Protein AF-A0A392NFB8-F1 (afdb_monomer_lite)

InterPro domains:
  IPR021967 Nuclear pore complex protein NUP96, C-terminal domain [PF12110] (194-356)
  IPR037665 Nucleoporin peptidase S59-like [PTHR23198] (48-330)

Sequence (365 aa):
HSGAFVGSGGDHKLLSSVVKLEKVAFDNLVRDENKKVSEELVDHALVSPLNFHKGIDHVTNEVDFGPYRLTLQKLEANRTNLSEISHQYCDIIERQLSVPGLPSSNRLGLTHQVMTWELIRVLFSEREQKCQIESLGADNEEDMMQDIKEVDQDVDQEALPLMRRAEFSYWLRESVSYHVQNQISSLDDSHYLQHVFTLLTGRQLDEAVQLAVSKGDVRLACLLSQAGGSTLNRSDVAKQLDIWRNKGLDFNFIEEDRLRLYELLAGNIHDALHDIQIDWRRFLGLLMWYKLPPDTSLPAAFETYKHCLDEGTAPYPVPLFIDEGTSEEVASWKADKHFDISFYLMLLHASEETEFSFLRAMFSA

Foldseek 3Di:
DQADFDDDDDDDGDRDPPPPPPVPPPQLQQAFLVSDGDPQSCCLVPVQVVVLQVVADWDWDWDDDDPDIDTDTDGDDAQACLLVVLVSNLVSLVSNLPDPRHDPLSNLVSVLSNLLSLLCNLLRHDHDLPPPPPDPDDDDDDDDDDPPPPCSPRPPPLCVQLVSLVSLLVSLLVSCVVVLVVVLVVDDPVPLLVNLLSCVLSVVLVVSLVSCVVVVVNVLSVLSVCFLPDLVSLVVLVVVLVVCVVVVCCPPNDDQSRSLSSCLSNLVPCSNCVPPDDAQSSVLSSCQRRNDRSPDGLLNSLVVSVVCVVVVNGHAADRSSQVVDDPVSVVVVVVVVDHDPSSLVSNVSNDDPPVCPVVCVVVVD

Radius of gyration: 26.9 Å; chains: 1; bounding box: 68×67×77 Å

Structure (mmCIF, N/CA/C/O backbone):
data_AF-A0A392NFB8-F1
#
_entry.id   AF-A0A392NFB8-F1
#
loop_
_atom_site.group_PDB
_atom_site.id
_atom_site.type_symbol
_atom_site.label_atom_id
_atom_site.label_alt_id
_atom_site.label_comp_id
_atom_site.label_asym_id
_atom_site.label_entity_id
_atom_site.label_seq_id
_atom_site.pdbx_PDB_ins_code
_atom_site.Cartn_x
_atom_site.Cartn_y
_atom_site.Cartn_z
_atom_site.occupancy
_atom_site.B_iso_or_equiv
_atom_site.auth_seq_id
_atom_site.auth_comp_id
_atom_site.auth_asym_id
_atom_site.auth_atom_id
_atom_site.pdbx_PDB_model_num
ATOM 1 N N . HIS A 1 1 ? -25.893 -15.811 26.042 1.00 33.59 1 HIS A N 1
ATOM 2 C CA . HIS A 1 1 ? -25.648 -15.949 27.493 1.00 33.59 1 HIS A CA 1
ATOM 3 C C . HIS A 1 1 ? -26.959 -16.166 28.237 1.00 33.59 1 HIS A C 1
ATOM 5 O O . HIS A 1 1 ? -27.666 -15.211 28.522 1.00 33.59 1 HIS A O 1
ATOM 11 N N . SER A 1 2 ? -27.325 -17.414 28.515 1.00 28.97 2 SER A N 1
ATOM 12 C CA . SER A 1 2 ? -28.505 -17.761 29.317 1.00 28.97 2 SER A CA 1
ATOM 13 C C . SER A 1 2 ? -28.053 -18.005 30.760 1.00 28.97 2 SER A C 1
ATOM 15 O O . SER A 1 2 ? -27.371 -18.988 31.041 1.00 28.97 2 SER A O 1
ATOM 17 N N . GLY A 1 3 ? -28.352 -17.066 31.662 1.00 38.25 3 GLY A N 1
ATOM 18 C CA . GLY A 1 3 ? -28.020 -17.173 33.087 1.00 38.25 3 GLY A CA 1
ATOM 19 C C . GLY A 1 3 ? -28.823 -18.276 33.783 1.00 38.25 3 GLY A C 1
ATOM 20 O O . GLY A 1 3 ? -29.987 -18.506 33.457 1.00 38.25 3 GLY A O 1
ATOM 21 N N . ALA A 1 4 ? -28.201 -18.968 34.738 1.00 37.44 4 ALA A N 1
ATOM 22 C CA . ALA A 1 4 ? -28.879 -19.951 35.577 1.00 37.44 4 ALA A CA 1
ATOM 23 C C . ALA A 1 4 ? -29.720 -19.249 36.657 1.00 37.44 4 ALA A C 1
ATOM 25 O O . ALA A 1 4 ? -29.290 -18.263 37.254 1.00 37.44 4 ALA A O 1
ATOM 26 N N . PHE A 1 5 ? -30.916 -19.772 36.928 1.00 40.38 5 PHE A N 1
ATOM 27 C CA . PHE A 1 5 ? -31.779 -19.272 37.997 1.00 40.38 5 PHE A CA 1
ATOM 28 C C . PHE A 1 5 ? -31.159 -19.562 39.368 1.00 40.38 5 PHE A C 1
ATOM 30 O O . PHE A 1 5 ? -30.867 -20.717 39.679 1.00 40.38 5 PHE A O 1
ATOM 37 N N . VAL A 1 6 ? -31.018 -18.535 40.209 1.00 41.09 6 VAL A N 1
ATOM 38 C CA . VAL A 1 6 ? -30.619 -18.694 41.614 1.00 41.09 6 VAL A CA 1
ATOM 39 C C . VAL A 1 6 ? -31.727 -18.130 42.502 1.00 41.09 6 VAL A C 1
ATOM 41 O O . VAL A 1 6 ? -32.077 -16.956 42.410 1.00 41.09 6 VAL A O 1
ATOM 44 N N . GLY A 1 7 ? -32.301 -18.993 43.342 1.00 42.53 7 GLY A N 1
ATOM 45 C CA . GLY A 1 7 ? -33.331 -18.654 44.325 1.00 42.53 7 GLY A CA 1
ATOM 46 C C . GLY A 1 7 ? -33.918 -19.918 44.955 1.00 42.53 7 GLY A C 1
ATOM 47 O O . GLY A 1 7 ? -34.478 -20.760 44.255 1.00 42.53 7 GLY A O 1
ATOM 48 N N . SER A 1 8 ? -33.753 -20.072 46.269 1.00 46.16 8 SER A N 1
ATOM 49 C CA . SER A 1 8 ? -34.363 -21.141 47.065 1.00 46.16 8 SER A CA 1
ATOM 50 C C . SER A 1 8 ? -35.679 -20.638 47.649 1.00 46.16 8 SER A C 1
ATOM 52 O O . SER A 1 8 ? -35.660 -19.742 48.486 1.00 46.16 8 SER A O 1
ATOM 54 N N . GLY A 1 9 ? -36.795 -21.263 47.269 1.00 43.81 9 GLY A N 1
ATOM 55 C CA . GLY A 1 9 ? -38.108 -21.006 47.870 1.00 43.81 9 GLY A CA 1
ATOM 56 C C . GLY A 1 9 ? -38.828 -19.782 47.296 1.00 43.81 9 GLY A C 1
ATOM 57 O O . GLY A 1 9 ? -38.202 -18.869 46.773 1.00 43.81 9 GLY A O 1
ATOM 58 N N . GLY A 1 10 ? -40.161 -19.838 47.319 1.00 46.69 10 GLY A N 1
ATOM 59 C CA . GLY A 1 10 ? -41.070 -18.962 46.575 1.00 46.69 10 GLY A CA 1
ATOM 60 C C . GLY A 1 10 ? -40.851 -17.455 46.754 1.00 46.69 10 GLY A C 1
ATOM 61 O O . GLY A 1 10 ? -40.438 -16.990 47.809 1.00 46.69 10 GLY A O 1
ATOM 62 N N . ASP A 1 11 ? -41.192 -16.743 45.680 1.00 45.88 11 ASP A N 1
ATOM 63 C CA . ASP A 1 11 ? -41.361 -15.292 45.502 1.00 45.88 11 ASP A CA 1
ATOM 64 C C . ASP A 1 11 ? -40.207 -14.427 44.984 1.00 45.88 11 ASP A C 1
ATOM 66 O O . ASP A 1 11 ? -40.491 -13.377 44.412 1.00 45.88 11 ASP A O 1
ATOM 70 N N . HIS A 1 12 ? -38.952 -14.883 44.960 1.00 42.12 12 HIS A N 1
ATOM 71 C CA . HIS A 1 12 ? -37.885 -14.128 44.279 1.00 42.12 12 HIS A CA 1
ATOM 72 C C . HIS A 1 12 ? -36.968 -15.030 43.447 1.00 42.12 12 HIS A C 1
ATOM 74 O O . HIS A 1 12 ? -35.861 -15.384 43.850 1.00 42.12 12 HIS A O 1
ATOM 80 N N . LYS A 1 13 ? -37.409 -15.376 42.230 1.00 42.03 13 LYS A N 1
ATOM 81 C CA . LYS A 1 13 ? -36.465 -15.763 41.174 1.00 42.03 13 LYS A CA 1
ATOM 82 C C . LYS A 1 13 ? -35.736 -14.484 40.774 1.00 42.03 13 LYS A C 1
ATOM 84 O O . LYS A 1 13 ? -36.367 -13.559 40.279 1.00 42.03 13 LYS A O 1
ATOM 89 N N . LEU A 1 14 ? -34.439 -14.405 41.042 1.00 42.88 14 LEU A N 1
ATOM 90 C CA . LEU A 1 14 ? -33.555 -13.374 40.513 1.00 42.88 14 LEU A CA 1
ATOM 91 C C . LEU A 1 14 ? -32.774 -14.011 39.360 1.00 42.88 14 LEU A C 1
ATOM 93 O O . LEU A 1 14 ? -32.152 -15.064 39.528 1.00 42.88 14 LEU A O 1
ATOM 97 N N . LEU A 1 15 ? -32.818 -13.396 38.177 1.00 41.22 15 LEU A N 1
ATOM 98 C CA . LEU A 1 15 ? -31.851 -13.687 37.124 1.00 41.22 15 LEU A CA 1
ATOM 99 C C . LEU A 1 15 ? -30.494 -13.170 37.603 1.00 41.22 15 LEU A C 1
ATOM 101 O O . LEU A 1 15 ? -30.191 -11.986 37.502 1.00 41.22 15 LEU A O 1
ATOM 105 N N . SER A 1 16 ? -29.683 -14.061 38.164 1.00 42.12 16 SER A N 1
ATOM 106 C CA . SER A 1 16 ? -28.267 -13.794 38.361 1.00 42.12 16 SER A CA 1
ATOM 107 C C . SER A 1 16 ? -27.560 -14.122 37.052 1.00 42.12 16 SER A C 1
ATOM 109 O O . SER A 1 16 ? -27.386 -15.285 36.685 1.00 42.12 16 SER A O 1
ATOM 111 N N . SER A 1 17 ? -27.149 -13.094 36.314 1.00 40.72 17 SER A N 1
ATOM 112 C CA . SER A 1 17 ? -26.074 -13.265 35.348 1.00 40.72 17 SER A CA 1
ATOM 113 C C . SER A 1 17 ? -24.802 -13.534 36.147 1.00 40.72 17 SER A C 1
ATOM 115 O O . SER A 1 17 ? -24.179 -12.606 36.665 1.00 40.72 17 SER A O 1
ATOM 117 N N . VAL A 1 18 ? -24.418 -14.805 36.278 1.00 36.75 18 VAL A N 1
ATOM 118 C CA . VAL A 1 18 ? -23.051 -15.154 36.673 1.00 36.75 18 VAL A CA 1
ATOM 119 C C . VAL A 1 18 ? -22.160 -14.712 35.519 1.00 36.75 18 VAL A C 1
ATOM 121 O O . VAL A 1 18 ? -21.928 -15.458 34.568 1.00 36.75 18 VAL A O 1
ATOM 124 N N . VAL A 1 19 ? -21.708 -13.461 35.571 1.00 42.03 19 VAL A N 1
ATOM 125 C CA . VAL A 1 19 ? -20.614 -12.993 34.731 1.00 42.03 19 VAL A CA 1
ATOM 126 C C . VAL A 1 19 ? -19.391 -13.739 35.243 1.00 42.03 19 VAL A C 1
ATOM 128 O O . VAL A 1 19 ? -18.809 -13.382 36.267 1.00 42.03 19 VAL A O 1
ATOM 131 N N . LYS A 1 20 ? -19.028 -14.833 34.569 1.00 30.59 20 LYS A N 1
ATOM 132 C CA . LYS A 1 20 ? -17.669 -15.352 34.671 1.00 30.59 20 LYS A CA 1
ATOM 133 C C . LYS A 1 20 ? -16.774 -14.264 34.091 1.00 30.59 20 LYS A C 1
ATOM 135 O O . LYS A 1 20 ? -16.584 -14.194 32.885 1.00 30.59 20 LYS A O 1
ATOM 140 N N . LEU A 1 21 ? -16.283 -13.386 34.961 1.00 39.44 21 LEU A N 1
ATOM 141 C CA . LEU A 1 21 ? -15.114 -12.569 34.687 1.00 39.44 21 LEU A CA 1
ATOM 142 C C . LEU A 1 21 ? -13.948 -13.546 34.541 1.00 39.44 21 LEU A C 1
ATOM 144 O O . LEU A 1 21 ? -13.229 -13.826 35.500 1.00 39.44 21 LEU A O 1
ATOM 148 N N . GLU A 1 22 ? -13.789 -14.127 33.355 1.00 35.22 22 GLU A N 1
ATOM 149 C CA . GLU A 1 22 ? -12.470 -14.589 32.965 1.00 35.22 22 GLU A CA 1
ATOM 150 C C . GLU A 1 22 ? -11.592 -13.340 32.960 1.00 35.22 22 GLU A C 1
ATOM 152 O O . GLU A 1 22 ? -11.795 -12.412 32.178 1.00 35.22 22 GLU A O 1
ATOM 157 N N . LYS A 1 23 ? -10.642 -13.274 33.899 1.00 41.75 23 LYS A N 1
ATOM 158 C CA . LYS A 1 23 ? -9.509 -12.355 33.807 1.00 41.75 23 LYS A CA 1
ATOM 159 C C . LYS A 1 23 ? -8.667 -12.804 32.609 1.00 41.75 23 LYS A C 1
ATOM 161 O O . LYS A 1 23 ? -7.629 -13.435 32.777 1.00 41.75 23 LYS A O 1
ATOM 166 N N . VAL A 1 24 ? -9.144 -12.536 31.400 1.00 43.59 24 VAL A N 1
ATOM 167 C CA . VAL A 1 24 ? -8.370 -12.717 30.179 1.00 43.59 24 VAL A CA 1
ATOM 168 C C . VAL A 1 24 ? -7.393 -11.549 30.119 1.00 43.59 24 VAL A C 1
ATOM 170 O O . VAL A 1 24 ? -7.809 -10.411 29.969 1.00 43.59 24 VAL A O 1
ATOM 173 N N . ALA A 1 25 ? -6.114 -11.831 30.371 1.00 45.59 25 ALA A N 1
ATOM 174 C CA . ALA A 1 25 ? -4.912 -11.107 29.937 1.00 45.59 25 ALA A CA 1
ATOM 175 C C . ALA A 1 25 ? -4.916 -9.557 29.802 1.00 45.59 25 ALA A C 1
ATOM 177 O O . ALA A 1 25 ? -4.094 -9.026 29.063 1.00 45.59 25 ALA A O 1
ATOM 178 N N . PHE A 1 26 ? -5.720 -8.796 30.556 1.00 51.91 26 PHE A N 1
ATOM 179 C CA . PHE A 1 26 ? -5.572 -7.328 30.642 1.00 51.91 26 PHE A CA 1
ATOM 180 C C . PHE A 1 26 ? -4.184 -6.914 31.146 1.00 51.91 26 PHE A C 1
ATOM 182 O O . PHE A 1 26 ? -3.750 -5.788 30.936 1.00 51.91 26 PHE A O 1
ATOM 189 N N . ASP A 1 27 ? -3.487 -7.849 31.794 1.00 59.97 27 ASP A N 1
ATOM 190 C CA . ASP A 1 27 ? -2.209 -7.655 32.457 1.00 59.97 27 ASP A CA 1
ATOM 191 C C . ASP A 1 27 ? -1.122 -7.080 31.541 1.00 59.97 27 ASP A C 1
ATOM 193 O O . ASP A 1 27 ? -0.388 -6.199 31.965 1.00 59.97 27 ASP A O 1
ATOM 197 N N . ASN A 1 28 ? -1.044 -7.509 30.279 1.00 67.44 28 ASN A N 1
ATOM 198 C CA . ASN A 1 28 ? 0.008 -7.045 29.364 1.00 67.44 28 ASN A CA 1
ATOM 199 C C . ASN A 1 28 ? -0.336 -5.736 28.634 1.00 67.44 28 ASN A C 1
ATOM 201 O O . ASN A 1 28 ? 0.565 -5.069 28.132 1.00 67.44 28 ASN A O 1
ATOM 205 N N . LEU A 1 29 ? -1.617 -5.360 28.564 1.00 71.44 29 LEU A N 1
ATOM 206 C CA . LEU A 1 29 ? -2.069 -4.138 27.881 1.00 71.44 29 LEU A CA 1
ATOM 207 C C . LEU A 1 29 ? -1.821 -2.880 28.718 1.00 71.44 29 LEU A C 1
ATOM 209 O O . LEU A 1 29 ? -1.622 -1.799 28.170 1.00 71.44 29 LEU A O 1
ATOM 213 N N . VAL A 1 30 ? -1.831 -3.035 30.043 1.00 78.12 30 VAL A N 1
ATOM 214 C CA . VAL A 1 30 ? -1.744 -1.925 31.003 1.00 78.12 30 VAL A CA 1
ATOM 215 C C . VAL A 1 30 ? -0.399 -1.849 31.724 1.00 78.12 30 VAL A C 1
ATOM 217 O O . VAL A 1 30 ? -0.241 -1.045 32.643 1.00 78.12 30 VAL A O 1
ATOM 220 N N . ARG A 1 31 ? 0.563 -2.699 31.347 1.00 80.25 31 ARG A N 1
ATOM 221 C CA . ARG A 1 31 ? 1.899 -2.739 31.946 1.00 80.25 31 ARG A CA 1
ATOM 222 C C . ARG A 1 31 ? 2.937 -2.042 31.071 1.00 80.25 31 ARG A C 1
ATOM 224 O O . ARG A 1 31 ? 2.939 -2.199 29.855 1.00 80.25 31 ARG A O 1
ATOM 231 N N . ASP A 1 32 ? 3.832 -1.312 31.726 1.00 78.38 32 ASP A N 1
ATOM 232 C CA . ASP A 1 32 ? 5.031 -0.736 31.118 1.00 78.38 32 ASP A CA 1
ATOM 233 C C . ASP A 1 32 ? 6.132 -1.799 30.895 1.00 78.38 32 ASP A C 1
ATOM 235 O O . ASP A 1 32 ? 6.001 -2.968 31.272 1.00 78.38 32 ASP A O 1
ATOM 239 N N . GLU A 1 33 ? 7.254 -1.390 30.305 1.00 81.19 33 GLU A N 1
ATOM 240 C CA . GLU A 1 33 ? 8.463 -2.199 30.092 1.00 81.19 33 GLU A CA 1
ATOM 241 C C . GLU A 1 33 ? 9.008 -2.835 31.382 1.00 81.19 33 GLU A C 1
ATOM 243 O O . GLU A 1 33 ? 9.587 -3.923 31.351 1.00 81.19 33 GLU A O 1
ATOM 248 N N . ASN A 1 34 ? 8.768 -2.210 32.539 1.00 80.75 34 ASN A N 1
ATOM 249 C CA . ASN A 1 34 ? 9.160 -2.724 33.852 1.00 80.75 34 ASN A CA 1
ATOM 250 C C . ASN A 1 34 ? 8.120 -3.687 34.446 1.00 80.75 34 ASN A C 1
ATOM 252 O O . ASN A 1 34 ? 8.230 -4.089 35.608 1.00 80.75 34 ASN A O 1
ATOM 256 N N . LYS A 1 35 ? 7.106 -4.068 33.660 1.00 79.88 35 LYS A N 1
ATOM 257 C CA . LYS A 1 35 ? 5.955 -4.880 34.065 1.00 79.88 35 LYS A CA 1
ATOM 258 C C . LYS A 1 35 ? 5.149 -4.243 35.195 1.00 79.88 35 LYS A C 1
ATOM 260 O O . LYS A 1 35 ? 4.479 -4.960 35.939 1.00 79.88 35 LYS A O 1
ATOM 265 N N . LYS A 1 36 ? 5.178 -2.922 35.358 1.00 81.12 36 LYS A N 1
ATOM 266 C CA . LYS A 1 36 ? 4.363 -2.198 36.336 1.00 81.12 36 LYS A CA 1
ATOM 267 C C . LYS A 1 36 ? 3.089 -1.694 35.668 1.00 81.12 36 LYS A C 1
ATOM 269 O O . LYS A 1 36 ? 3.122 -1.228 34.538 1.00 81.12 36 LYS A O 1
ATOM 274 N N . VAL A 1 37 ? 1.960 -1.797 36.368 1.00 82.06 37 VAL A N 1
ATOM 275 C CA . VAL A 1 37 ? 0.691 -1.242 35.879 1.00 82.06 37 VAL A CA 1
ATOM 276 C C . VAL A 1 37 ? 0.799 0.283 35.828 1.00 82.06 37 VAL A C 1
ATOM 278 O O . VAL A 1 37 ? 1.154 0.901 36.835 1.00 82.06 37 VAL A O 1
ATOM 281 N N . SER A 1 38 ? 0.492 0.861 34.671 1.00 83.56 38 SER A N 1
ATOM 282 C CA . SER A 1 38 ? 0.395 2.303 34.461 1.00 83.56 38 SER A CA 1
ATOM 283 C C . SER A 1 38 ? -1.071 2.726 34.496 1.00 83.56 38 SER A C 1
ATOM 285 O O . SER A 1 38 ? -1.890 2.185 33.756 1.00 83.56 38 SER A O 1
ATOM 287 N N . GLU A 1 39 ? -1.406 3.694 35.352 1.00 85.00 39 GLU A N 1
ATOM 288 C CA . GLU A 1 39 ? -2.760 4.262 35.420 1.00 85.00 39 GLU A CA 1
ATOM 289 C C . GLU A 1 39 ? -3.156 4.925 34.093 1.00 85.00 39 GLU A C 1
ATOM 291 O O . GLU A 1 39 ? -4.293 4.773 33.655 1.00 85.00 39 GLU A O 1
ATOM 296 N N . GLU A 1 40 ? -2.202 5.561 33.406 1.00 86.19 40 GLU A N 1
ATOM 297 C CA . GLU A 1 40 ? -2.410 6.162 32.083 1.00 86.19 40 GLU A CA 1
ATOM 298 C C . GLU A 1 40 ? -2.755 5.101 31.029 1.00 86.19 40 GLU A C 1
ATOM 300 O O . GLU A 1 40 ? -3.667 5.297 30.229 1.00 86.19 40 GLU A O 1
ATOM 305 N N . LEU A 1 41 ? -2.093 3.934 31.055 1.00 85.12 41 LEU A N 1
ATOM 306 C CA . LEU A 1 41 ? -2.431 2.835 30.141 1.00 85.12 41 LEU A CA 1
ATOM 307 C C . LEU A 1 41 ? -3.791 2.217 30.466 1.00 85.12 41 LEU A C 1
ATOM 309 O O . LEU A 1 41 ? -4.505 1.829 29.549 1.00 85.12 41 LEU A O 1
ATOM 313 N N . VAL A 1 42 ? -4.170 2.117 31.745 1.00 85.75 42 VAL A N 1
ATOM 314 C CA . VAL A 1 42 ? -5.519 1.660 32.123 1.00 85.75 42 VAL A CA 1
ATOM 315 C C . VAL A 1 42 ? -6.571 2.615 31.566 1.00 85.75 42 VAL A C 1
ATOM 317 O O . VAL A 1 42 ? -7.567 2.163 30.995 1.00 85.75 42 VAL A O 1
ATOM 320 N N . ASP A 1 43 ? -6.347 3.920 31.710 1.00 88.06 43 ASP A N 1
ATOM 321 C CA . ASP A 1 43 ? -7.277 4.914 31.197 1.00 88.06 43 ASP A CA 1
ATOM 322 C C . ASP A 1 43 ? -7.373 4.849 29.667 1.00 88.06 43 ASP A C 1
ATOM 324 O O . ASP A 1 43 ? -8.457 4.634 29.126 1.00 88.06 43 ASP A O 1
ATOM 328 N N . HIS A 1 44 ? -6.247 4.938 28.960 1.00 88.12 44 HIS A N 1
ATOM 329 C CA . HIS A 1 44 ? -6.241 5.002 27.499 1.00 88.12 44 HIS A CA 1
ATOM 330 C C . HIS A 1 44 ? -6.599 3.677 26.813 1.00 88.12 44 HIS A C 1
ATOM 332 O O . HIS A 1 44 ? -7.247 3.704 25.774 1.00 88.12 44 HIS A O 1
ATOM 338 N N . ALA A 1 45 ? -6.244 2.519 27.380 1.00 85.69 45 ALA A N 1
ATOM 339 C CA . ALA A 1 45 ? -6.521 1.224 26.750 1.00 85.69 45 ALA A CA 1
ATOM 340 C C . ALA A 1 45 ? -7.923 0.675 27.059 1.00 85.69 45 ALA A C 1
ATOM 342 O O . ALA A 1 45 ? -8.433 -0.146 26.299 1.00 85.69 45 ALA A O 1
ATOM 343 N N . LEU A 1 46 ? -8.541 1.071 28.182 1.00 87.56 46 LEU A N 1
ATOM 344 C CA . LEU A 1 46 ? -9.805 0.478 28.644 1.00 87.56 46 LEU A CA 1
ATOM 345 C C . LEU A 1 46 ? -10.899 1.518 28.885 1.00 87.56 46 LEU A C 1
ATOM 347 O O . LEU A 1 46 ? -12.014 1.359 28.389 1.00 87.56 46 LEU A O 1
ATOM 351 N N . VAL A 1 47 ? -10.608 2.570 29.652 1.00 88.88 47 VAL A N 1
ATOM 352 C CA . VAL A 1 47 ? -11.628 3.534 30.097 1.00 88.88 47 VAL A CA 1
ATOM 353 C C . VAL A 1 47 ? -12.041 4.463 28.960 1.00 88.88 47 VAL A C 1
ATOM 355 O O . VAL A 1 47 ? -13.230 4.578 28.668 1.00 88.88 47 VAL A O 1
ATOM 358 N N . SER A 1 48 ? -11.074 5.084 28.290 1.00 91.88 48 SER A N 1
ATOM 359 C CA . SER A 1 48 ? -11.285 6.009 27.177 1.00 91.88 48 SER A CA 1
ATOM 360 C C . SER A 1 48 ? -12.038 5.359 26.001 1.00 91.88 48 SER A C 1
ATOM 362 O O . SER A 1 48 ? -13.076 5.907 25.623 1.00 91.88 48 SER A O 1
ATOM 364 N N . PRO A 1 49 ? -11.645 4.175 25.476 1.00 90.81 49 PRO A N 1
ATOM 365 C CA . PRO A 1 49 ? -12.394 3.501 24.414 1.00 90.81 49 PRO A CA 1
ATOM 366 C C . PRO A 1 49 ? -13.819 3.141 24.829 1.00 90.81 49 PRO A C 1
ATOM 368 O O . PRO A 1 49 ? -14.747 3.289 24.037 1.00 90.81 49 PRO A O 1
ATOM 371 N N . LEU A 1 50 ? -14.015 2.689 26.073 1.00 89.44 50 LEU A N 1
ATOM 372 C CA . LEU A 1 50 ? -15.337 2.326 26.580 1.00 89.44 50 LEU A CA 1
ATOM 373 C C . LEU A 1 50 ? -16.241 3.551 26.741 1.00 89.44 50 LEU A C 1
ATOM 375 O O . LEU A 1 50 ? -17.423 3.488 26.407 1.00 89.44 50 LEU A O 1
ATOM 379 N N . ASN A 1 51 ? -15.705 4.648 27.274 1.00 91.38 51 ASN A N 1
ATOM 380 C CA . ASN A 1 51 ? -16.441 5.898 27.438 1.00 91.38 51 ASN A CA 1
ATOM 381 C C . ASN A 1 51 ? -16.804 6.499 26.086 1.00 91.38 51 ASN A C 1
ATOM 383 O O . ASN A 1 51 ? -17.945 6.914 25.907 1.00 91.38 51 ASN A O 1
ATOM 387 N N . PHE A 1 52 ? -15.868 6.486 25.135 1.00 91.44 52 PHE A N 1
ATOM 388 C CA . PHE A 1 52 ? -16.140 6.913 23.772 1.00 91.44 52 PHE A CA 1
ATOM 389 C C . PHE A 1 52 ? -17.224 6.045 23.133 1.00 91.44 52 PHE A C 1
ATOM 391 O O . PHE A 1 52 ? -18.239 6.573 22.695 1.00 91.44 52 PHE A O 1
ATOM 398 N N . HIS A 1 53 ? -17.082 4.717 23.190 1.00 88.12 53 HIS A N 1
ATOM 399 C CA . HIS A 1 53 ? -18.068 3.795 22.631 1.00 88.12 53 HIS A CA 1
ATOM 400 C C . HIS A 1 53 ? -19.469 4.015 23.212 1.00 88.12 53 HIS A C 1
ATOM 402 O O . HIS A 1 53 ? -20.434 4.038 22.464 1.00 88.12 53 HIS A O 1
ATOM 408 N N . LYS A 1 54 ? -19.589 4.238 24.529 1.00 86.75 54 LYS A N 1
ATOM 409 C CA . LYS A 1 54 ? -20.863 4.580 25.192 1.00 86.75 54 LYS A CA 1
ATOM 410 C C . LYS A 1 54 ? -21.416 5.954 24.807 1.00 86.75 54 LYS A C 1
ATOM 412 O O . LYS A 1 54 ? -22.607 6.179 24.990 1.00 86.75 54 LYS A O 1
ATOM 417 N N . GLY A 1 55 ? -20.549 6.868 24.377 1.00 86.81 55 GLY A N 1
ATOM 418 C CA . GLY A 1 55 ? -20.903 8.220 23.955 1.00 86.81 55 GLY A CA 1
ATOM 419 C C . GLY A 1 55 ? -21.388 8.311 22.509 1.00 86.81 55 GLY A C 1
ATOM 420 O O . GLY A 1 55 ? -21.997 9.316 22.165 1.00 86.81 55 GLY A O 1
ATOM 421 N N . ILE A 1 56 ? -21.149 7.285 21.685 1.00 88.75 56 ILE A N 1
ATOM 422 C CA . ILE A 1 56 ? -21.744 7.178 20.345 1.00 88.75 56 ILE A CA 1
ATOM 423 C C . ILE A 1 56 ? -23.266 7.012 20.493 1.00 88.75 56 ILE A C 1
ATOM 425 O O . ILE A 1 56 ? -23.746 6.505 21.509 1.00 88.75 56 ILE A O 1
ATOM 429 N N . ASP A 1 57 ? -24.040 7.431 19.497 1.00 84.81 57 ASP A N 1
ATOM 430 C CA . ASP A 1 57 ? -25.497 7.325 19.525 1.00 84.81 57 ASP A CA 1
ATOM 431 C C . ASP A 1 57 ? -25.981 5.869 19.640 1.00 84.81 57 ASP A C 1
ATOM 433 O O . ASP A 1 57 ? -25.415 4.940 19.057 1.00 84.81 57 ASP A O 1
ATOM 437 N N . HIS A 1 58 ? -27.043 5.658 20.424 1.00 85.81 58 HIS A N 1
ATOM 438 C CA . HIS A 1 58 ? -27.659 4.346 20.628 1.00 85.81 58 HIS A CA 1
ATOM 439 C C . HIS A 1 58 ? -29.181 4.419 20.526 1.00 85.81 58 HIS A C 1
ATOM 441 O O . HIS A 1 58 ? -29.836 5.184 21.236 1.00 85.81 58 HIS A O 1
ATOM 447 N N . VAL A 1 59 ? -29.759 3.498 19.758 1.00 85.75 59 VAL A N 1
ATOM 448 C CA . VAL A 1 59 ? -31.195 3.222 19.772 1.00 85.75 59 VAL A CA 1
ATOM 449 C C . VAL A 1 59 ? -31.506 2.286 20.935 1.00 85.75 59 VAL A C 1
ATOM 451 O O . VAL A 1 59 ? -30.965 1.179 21.031 1.00 85.75 59 VAL A O 1
ATOM 454 N N . THR A 1 60 ? -32.397 2.719 21.825 1.00 85.44 60 THR A N 1
ATOM 455 C CA . THR A 1 60 ? -32.892 1.893 22.930 1.00 85.44 60 THR A CA 1
ATOM 456 C C . THR A 1 60 ? -34.138 1.123 22.504 1.00 85.44 60 THR A C 1
ATOM 458 O O . THR A 1 60 ? -35.123 1.696 22.053 1.00 85.44 60 THR A O 1
ATOM 461 N N . ASN A 1 61 ? -34.099 -0.197 22.671 1.00 83.19 61 ASN A N 1
ATOM 462 C CA . ASN A 1 61 ? -35.234 -1.085 22.459 1.00 83.19 61 ASN A CA 1
ATOM 463 C C . ASN A 1 61 ? -35.568 -1.788 23.770 1.00 83.19 61 ASN A C 1
ATOM 465 O O . ASN A 1 61 ? -34.727 -2.478 24.348 1.00 83.19 61 ASN A O 1
ATOM 469 N N . GLU A 1 62 ? -36.799 -1.637 24.239 1.00 85.00 62 GLU A N 1
ATOM 470 C CA . GLU A 1 62 ? -37.280 -2.374 25.403 1.00 85.00 62 GLU A CA 1
ATOM 471 C C . GLU A 1 62 ? -37.833 -3.730 24.960 1.00 85.00 62 GLU A C 1
ATOM 473 O O . GLU A 1 62 ? -38.686 -3.810 24.077 1.00 85.00 62 GLU A O 1
ATOM 478 N N . VAL A 1 63 ? -37.327 -4.806 25.559 1.00 84.00 63 VAL A N 1
ATOM 479 C CA . VAL A 1 63 ? -37.773 -6.175 25.296 1.00 84.00 63 VAL A CA 1
ATOM 480 C C . VAL A 1 63 ? -38.210 -6.810 26.605 1.00 84.00 63 VAL A C 1
ATOM 482 O O . VAL A 1 63 ? -37.426 -6.932 27.551 1.00 84.00 63 VAL A O 1
ATOM 485 N N . ASP A 1 64 ? -39.463 -7.248 26.644 1.00 81.50 64 ASP A N 1
ATOM 486 C CA . ASP A 1 64 ? -40.003 -7.994 27.772 1.00 81.50 64 ASP A CA 1
ATOM 487 C C . ASP A 1 64 ? -39.542 -9.454 27.698 1.00 81.50 64 ASP A C 1
ATOM 489 O O . ASP A 1 64 ? -39.819 -10.178 26.740 1.00 81.50 64 ASP A O 1
ATOM 493 N N . PHE A 1 65 ? -38.830 -9.901 28.730 1.00 74.50 65 PHE A N 1
ATOM 494 C CA . PHE A 1 65 ? -38.355 -11.272 28.873 1.00 74.50 65 PHE A CA 1
ATOM 495 C C . PHE A 1 65 ? -38.915 -11.880 30.165 1.00 74.50 65 PHE A C 1
ATOM 497 O O . PHE A 1 65 ? -38.282 -11.888 31.226 1.00 74.50 65 PHE A O 1
ATOM 504 N N . GLY A 1 66 ? -40.150 -12.384 30.087 1.00 79.75 66 GLY A N 1
ATOM 505 C CA . GLY A 1 66 ? -40.882 -12.886 31.253 1.00 79.75 66 GLY A CA 1
ATOM 506 C C . GLY A 1 66 ? -41.248 -11.743 32.215 1.00 79.75 66 GLY A C 1
ATOM 507 O O . GLY A 1 66 ? -41.875 -10.788 31.772 1.00 79.75 66 GLY A O 1
ATOM 508 N N . PRO A 1 67 ? -40.894 -11.804 33.515 1.00 76.88 67 PRO A N 1
ATOM 509 C CA . PRO A 1 67 ? -41.163 -10.718 34.464 1.00 76.88 67 PRO A CA 1
ATOM 510 C C . PRO A 1 67 ? -40.139 -9.567 34.402 1.00 76.88 67 PRO A C 1
ATOM 512 O O . PRO A 1 67 ? -40.238 -8.633 35.195 1.00 76.88 67 PRO A O 1
ATOM 515 N N . TYR A 1 68 ? -39.135 -9.639 33.521 1.00 72.81 68 TYR A N 1
ATOM 516 C CA . TYR A 1 68 ? -38.075 -8.635 33.415 1.00 72.81 68 TYR A CA 1
ATOM 517 C C . TYR A 1 68 ? -38.216 -7.826 32.134 1.00 72.81 68 TYR A C 1
ATOM 519 O O . TYR A 1 68 ? -38.409 -8.395 31.062 1.00 72.81 68 TYR A O 1
ATOM 527 N N . ARG A 1 69 ? -38.033 -6.510 32.244 1.00 78.44 69 ARG A N 1
ATOM 528 C CA . ARG A 1 69 ? -37.934 -5.603 31.101 1.00 78.44 69 ARG A CA 1
ATOM 529 C C . ARG A 1 69 ? -36.465 -5.292 30.847 1.00 78.44 69 ARG A C 1
ATOM 531 O O . ARG A 1 69 ? -35.804 -4.713 31.708 1.00 78.44 69 ARG A O 1
ATOM 538 N N . LEU A 1 70 ? -35.941 -5.723 29.704 1.00 82.50 70 LEU A N 1
ATOM 539 C CA . LEU A 1 70 ? -34.558 -5.479 29.304 1.00 82.50 70 LEU A CA 1
ATOM 540 C C . LEU A 1 70 ? -34.508 -4.276 28.365 1.00 82.50 70 LEU A C 1
ATOM 542 O O . LEU A 1 70 ? -35.226 -4.241 27.372 1.00 82.50 70 LEU A O 1
ATOM 546 N N . THR A 1 71 ? -33.636 -3.312 28.652 1.00 83.56 71 THR A N 1
ATOM 547 C CA . THR A 1 71 ? -33.327 -2.218 27.723 1.00 83.56 71 THR A CA 1
ATOM 548 C C . THR A 1 71 ? -32.103 -2.618 26.914 1.00 83.56 71 THR A C 1
ATOM 550 O O . THR A 1 71 ? -30.982 -2.619 27.420 1.00 83.56 71 THR A O 1
ATOM 553 N N . LEU A 1 72 ? -32.320 -3.005 25.663 1.00 82.62 72 LEU A N 1
ATOM 554 C CA . LEU A 1 72 ? -31.254 -3.290 24.717 1.00 82.62 72 LEU A CA 1
ATOM 555 C C . LEU A 1 72 ? -30.812 -1.977 24.076 1.00 82.62 72 LEU A C 1
ATOM 557 O O . LEU A 1 72 ? -31.637 -1.230 23.560 1.00 82.62 72 LEU A O 1
ATOM 561 N N . GLN A 1 73 ? -29.514 -1.703 24.109 1.00 81.44 73 GLN A N 1
ATOM 562 C CA . GLN A 1 73 ? -28.915 -0.576 23.402 1.00 81.44 73 GLN A CA 1
ATOM 563 C C . GLN A 1 73 ? -28.267 -1.103 22.129 1.00 81.44 73 GLN A C 1
ATOM 565 O O . GLN A 1 73 ? -27.438 -2.011 22.182 1.00 81.44 73 GLN A O 1
ATOM 570 N N . LYS A 1 74 ? -28.670 -0.560 20.983 1.00 82.94 74 LYS A N 1
ATOM 571 C CA . LYS A 1 74 ? -28.051 -0.838 19.692 1.00 82.94 74 LYS A CA 1
ATOM 572 C C . LYS A 1 74 ? -27.322 0.417 19.234 1.00 82.94 74 LYS A C 1
ATOM 574 O O . LYS A 1 74 ? -27.959 1.455 19.111 1.00 82.94 74 LYS A O 1
ATOM 579 N N . LEU A 1 75 ? -26.026 0.296 18.965 1.00 84.19 75 LEU A N 1
ATOM 580 C CA . LEU A 1 75 ? -25.216 1.373 18.401 1.00 84.19 75 LEU A CA 1
ATOM 581 C C . LEU A 1 75 ? -25.821 1.863 17.076 1.00 84.19 75 LEU A C 1
ATOM 583 O O . LEU A 1 75 ? -26.118 1.055 16.189 1.00 84.19 75 LEU A O 1
ATOM 587 N N . GLU A 1 76 ? -25.988 3.173 16.952 1.00 84.44 76 GLU A N 1
ATOM 588 C CA . GLU A 1 76 ? -26.391 3.855 15.730 1.00 84.44 76 GLU A CA 1
ATOM 589 C C . GLU A 1 76 ? -25.158 4.506 15.106 1.00 84.44 76 GLU A C 1
ATOM 591 O O . GLU A 1 76 ? -24.749 5.606 15.457 1.00 84.44 76 GLU A O 1
ATOM 596 N N . ALA A 1 77 ? -24.526 3.775 14.190 1.00 82.88 77 ALA A N 1
ATOM 597 C CA . ALA A 1 77 ? -23.406 4.264 13.403 1.00 82.88 77 ALA A CA 1
ATOM 598 C C . ALA A 1 77 ? -23.686 3.993 11.924 1.00 82.88 77 ALA A C 1
ATOM 600 O O . ALA A 1 77 ? -24.071 2.884 11.541 1.00 82.88 77 ALA A O 1
ATOM 601 N N . ASN A 1 78 ? -23.502 5.017 11.097 1.00 85.69 78 ASN A N 1
ATOM 602 C CA . ASN A 1 78 ? -23.663 4.965 9.649 1.00 85.69 78 ASN A CA 1
ATOM 603 C C . ASN A 1 78 ? -22.334 5.336 8.958 1.00 85.69 78 ASN A C 1
ATOM 605 O O . ASN A 1 78 ? -21.334 5.652 9.607 1.00 85.69 78 ASN A O 1
ATOM 609 N N . ARG A 1 79 ? -22.311 5.277 7.624 1.00 87.06 79 ARG A N 1
ATOM 610 C CA . ARG A 1 79 ? -21.099 5.539 6.832 1.00 87.06 79 ARG A CA 1
ATOM 611 C C . ARG A 1 79 ? -20.655 7.004 6.848 1.00 87.06 79 ARG A C 1
ATOM 613 O O . ARG A 1 79 ? -19.471 7.257 6.640 1.00 87.06 79 ARG A O 1
ATOM 620 N N . THR A 1 80 ? -21.554 7.946 7.130 1.00 88.19 80 THR A N 1
ATOM 621 C CA . THR A 1 80 ? -21.228 9.378 7.229 1.00 88.19 80 THR A CA 1
ATOM 622 C C . THR A 1 80 ? -20.489 9.691 8.529 1.00 88.19 80 THR A C 1
ATOM 624 O O . THR A 1 80 ? -19.478 10.387 8.518 1.00 88.19 80 THR A O 1
ATOM 627 N N . ASN A 1 81 ? -20.903 9.075 9.638 1.00 89.44 81 ASN A N 1
ATOM 628 C CA . ASN A 1 81 ? -20.296 9.296 10.955 1.00 89.44 81 ASN A CA 1
ATOM 629 C C . ASN A 1 81 ? -18.997 8.489 11.137 1.00 89.44 81 ASN A C 1
ATOM 631 O O . ASN A 1 81 ? -18.214 8.741 12.053 1.00 89.44 81 ASN A O 1
ATOM 635 N N . LEU A 1 82 ? -18.739 7.511 10.262 1.00 91.25 82 LEU A N 1
ATOM 636 C CA . LEU A 1 82 ? -17.602 6.599 10.378 1.00 91.25 82 LEU A CA 1
ATOM 637 C C . LEU A 1 82 ? -16.246 7.315 10.344 1.00 91.25 82 LEU A C 1
ATOM 639 O O . LEU A 1 82 ? -15.305 6.859 10.994 1.00 91.25 82 LEU A O 1
ATOM 643 N N . SER A 1 83 ? -16.139 8.429 9.613 1.00 91.62 83 SER A N 1
ATOM 644 C CA . SER A 1 83 ? -14.899 9.210 9.567 1.00 91.62 83 SER A CA 1
ATOM 645 C C . SER A 1 83 ? -14.555 9.815 10.924 1.00 91.62 83 SER A C 1
ATOM 647 O O . SER A 1 83 ? -13.413 9.710 11.366 1.00 91.62 83 SER A O 1
ATOM 649 N N . GLU A 1 84 ? -15.540 10.403 11.600 1.00 92.06 84 GLU A N 1
ATOM 650 C CA . GLU A 1 84 ? -15.359 10.970 12.936 1.00 92.06 84 GLU A CA 1
ATOM 651 C C . GLU A 1 84 ? -15.074 9.870 13.963 1.00 92.06 84 GLU A C 1
ATOM 653 O O . GLU A 1 84 ? -14.127 9.980 14.739 1.00 92.06 84 GLU A O 1
ATOM 658 N N . ILE A 1 85 ? -15.824 8.764 13.910 1.00 92.81 85 ILE A N 1
ATOM 659 C CA . ILE A 1 85 ? -15.620 7.621 14.809 1.00 92.81 85 ILE A CA 1
ATOM 660 C C . ILE A 1 85 ? -14.201 7.057 14.674 1.00 92.81 85 ILE A C 1
ATOM 662 O O . ILE A 1 85 ? -13.542 6.805 15.683 1.00 92.81 85 ILE A O 1
ATOM 666 N N . SER A 1 86 ? -13.719 6.880 13.441 1.00 93.69 86 SER A N 1
ATOM 667 C CA . SER A 1 86 ? -12.374 6.350 13.186 1.00 93.69 86 SER A CA 1
ATOM 668 C C . SER A 1 86 ? -11.300 7.297 13.722 1.00 93.69 86 SER A C 1
ATOM 670 O O . SER A 1 86 ? -10.396 6.842 14.415 1.00 93.69 86 SER A O 1
ATOM 672 N N . HIS A 1 87 ? -11.446 8.609 13.494 1.00 93.50 87 HIS A N 1
ATOM 673 C CA . HIS A 1 87 ? -10.519 9.616 14.018 1.00 93.50 87 HIS A CA 1
ATOM 674 C C . HIS A 1 87 ? -10.445 9.587 15.549 1.00 93.50 87 HIS A C 1
ATOM 676 O O . HIS A 1 87 ? -9.358 9.589 16.115 1.00 93.50 87 HIS A O 1
ATOM 682 N N . GLN A 1 88 ? -11.586 9.499 16.236 1.00 94.25 88 GLN A N 1
ATOM 683 C CA . GLN A 1 88 ? -11.615 9.444 17.701 1.00 94.25 88 GLN A CA 1
ATOM 684 C C . GLN A 1 88 ? -10.939 8.179 18.250 1.00 94.25 88 GLN A C 1
ATOM 686 O O . GLN A 1 88 ? -10.233 8.242 19.257 1.00 94.25 88 GLN A O 1
ATOM 691 N N . TYR A 1 89 ? -11.108 7.027 17.592 1.00 94.94 89 TYR A N 1
ATOM 692 C CA . TYR A 1 89 ? -10.367 5.822 17.970 1.00 94.94 89 TYR A CA 1
ATOM 693 C C . TYR A 1 89 ? -8.863 5.962 17.708 1.00 94.94 89 TYR A C 1
ATOM 695 O O . TYR A 1 89 ? -8.077 5.580 18.577 1.00 94.94 89 TYR A O 1
ATOM 703 N N . CYS A 1 90 ? -8.456 6.544 16.574 1.00 94.88 90 CYS A N 1
ATOM 704 C CA . CYS A 1 90 ? -7.053 6.863 16.297 1.00 94.88 90 CYS A CA 1
ATOM 705 C C . CYS A 1 90 ? -6.467 7.774 17.388 1.00 94.88 90 CYS A C 1
ATOM 707 O O . CYS A 1 90 ? -5.445 7.419 17.969 1.00 94.88 90 CYS A O 1
ATOM 709 N N . ASP A 1 91 ? -7.160 8.853 17.772 1.00 95.12 91 ASP A N 1
ATOM 710 C CA . ASP A 1 91 ? -6.731 9.776 18.834 1.00 95.12 91 ASP A CA 1
ATOM 711 C C . ASP A 1 91 ? -6.505 9.059 20.175 1.00 95.12 91 ASP A C 1
ATOM 713 O O . ASP A 1 91 ? -5.549 9.342 20.904 1.00 95.12 91 ASP A O 1
ATOM 717 N N . ILE A 1 92 ? -7.389 8.123 20.536 1.00 94.25 92 ILE A N 1
ATOM 718 C CA . ILE A 1 92 ? -7.248 7.339 21.771 1.00 94.25 92 ILE A CA 1
ATOM 719 C C . ILE A 1 92 ? -6.003 6.446 21.702 1.00 94.25 92 ILE A C 1
ATOM 721 O O . ILE A 1 92 ? -5.241 6.373 22.671 1.00 94.25 92 ILE A O 1
ATOM 725 N N . ILE A 1 93 ? -5.765 5.799 20.559 1.00 94.19 93 ILE A N 1
ATOM 726 C CA . ILE A 1 93 ? -4.598 4.934 20.361 1.00 94.19 93 ILE A CA 1
ATOM 727 C C . ILE A 1 93 ? -3.298 5.756 20.337 1.00 94.19 93 ILE A C 1
ATOM 729 O O . ILE A 1 93 ? -2.297 5.341 20.922 1.00 94.19 93 ILE A O 1
ATOM 733 N N . GLU A 1 94 ? -3.296 6.944 19.734 1.00 93.94 94 GLU A N 1
ATOM 734 C CA . GLU A 1 94 ? -2.143 7.851 19.715 1.00 93.94 94 GLU A CA 1
ATOM 735 C C . GLU A 1 94 ? -1.768 8.350 21.116 1.00 93.94 94 GLU A C 1
ATOM 737 O O . GLU A 1 94 ? -0.582 8.410 21.468 1.00 93.94 94 GLU A O 1
ATOM 742 N N . ARG A 1 95 ? -2.763 8.626 21.969 1.00 93.44 95 ARG A N 1
ATOM 743 C CA . ARG A 1 95 ? -2.524 8.908 23.395 1.00 93.44 95 ARG A CA 1
ATOM 744 C C . ARG A 1 95 ? -1.871 7.718 24.091 1.00 93.44 95 ARG A C 1
ATOM 746 O O . ARG A 1 95 ? -0.931 7.912 24.856 1.00 93.44 95 ARG A O 1
ATOM 753 N N . GLN A 1 96 ? -2.292 6.491 23.780 1.00 92.19 96 GLN A N 1
ATOM 754 C CA . GLN A 1 96 ? -1.658 5.285 24.318 1.00 92.19 96 GLN A CA 1
ATOM 755 C C . GLN A 1 96 ? -0.211 5.111 23.819 1.00 92.19 96 GLN A C 1
ATOM 757 O O . GLN A 1 96 ? 0.673 4.778 24.607 1.00 92.19 96 GLN A O 1
ATOM 762 N N . LEU A 1 97 ? 0.060 5.380 22.538 1.00 91.69 97 LEU A N 1
ATOM 763 C CA . LEU A 1 97 ? 1.409 5.348 21.953 1.00 91.69 97 LEU A CA 1
ATOM 764 C C . LEU A 1 97 ? 2.354 6.393 22.569 1.00 91.69 97 LEU A C 1
ATOM 766 O O . LEU A 1 97 ? 3.571 6.171 22.622 1.00 91.69 97 LEU A O 1
ATOM 770 N N . SER A 1 98 ? 1.798 7.505 23.050 1.00 92.06 98 SER A N 1
ATOM 771 C CA . SER A 1 98 ? 2.532 8.597 23.696 1.00 92.06 98 SER A CA 1
ATOM 772 C C . SER A 1 98 ? 2.965 8.273 25.131 1.00 92.06 98 SER A C 1
ATOM 774 O O . SER A 1 98 ? 3.817 8.976 25.677 1.00 92.06 98 SER A O 1
ATOM 776 N N . VAL A 1 99 ? 2.437 7.204 25.743 1.00 89.38 99 VAL A N 1
ATOM 777 C CA . VAL A 1 99 ? 2.816 6.807 27.104 1.00 89.38 99 VAL A CA 1
ATOM 778 C C . VAL A 1 99 ? 4.277 6.318 27.129 1.00 89.38 99 VAL A C 1
ATOM 780 O O . VAL A 1 99 ? 4.666 5.436 26.346 1.00 89.38 99 VAL A O 1
ATOM 783 N N . PRO A 1 100 ? 5.127 6.871 28.016 1.00 86.62 100 PRO A N 1
ATOM 784 C CA . PRO A 1 100 ? 6.520 6.458 28.129 1.00 86.62 100 PRO A CA 1
ATOM 785 C C . PRO A 1 100 ? 6.638 5.032 28.682 1.00 86.62 100 PRO A C 1
ATOM 787 O O . PRO A 1 100 ? 5.857 4.606 29.529 1.00 86.62 100 PRO A O 1
ATOM 790 N N . GLY A 1 101 ? 7.646 4.289 28.218 1.00 84.06 101 GLY A N 1
ATOM 791 C CA . GLY A 1 101 ? 7.890 2.913 28.665 1.00 84.06 101 GLY A CA 1
ATOM 792 C C . GLY A 1 101 ? 6.887 1.887 28.131 1.00 84.06 101 GLY A C 1
ATOM 793 O O . GLY A 1 101 ? 6.738 0.825 28.727 1.00 84.06 101 GLY A O 1
ATOM 794 N N . LEU A 1 102 ? 6.167 2.190 27.045 1.00 86.31 102 LEU A N 1
ATOM 795 C CA . LEU A 1 102 ? 5.362 1.202 26.330 1.00 86.31 102 LEU A CA 1
ATOM 796 C C . LEU A 1 102 ? 6.270 0.239 25.528 1.00 86.31 102 LEU A C 1
ATOM 798 O O . LEU A 1 102 ? 7.016 0.727 24.670 1.00 86.31 102 LEU A O 1
ATOM 802 N N . PRO A 1 103 ? 6.159 -1.094 25.725 1.00 85.81 103 PRO A N 1
ATOM 803 C CA . PRO A 1 103 ? 6.975 -2.083 25.020 1.00 85.81 103 PRO A CA 1
ATOM 804 C C . PRO A 1 103 ? 6.871 -1.989 23.494 1.00 85.81 103 PRO A C 1
ATOM 806 O O . PRO A 1 103 ? 5.797 -1.721 22.950 1.00 85.81 103 PRO A O 1
ATOM 809 N N . SER A 1 104 ? 7.958 -2.311 22.789 1.00 84.94 104 SER A N 1
ATOM 810 C CA . SER A 1 104 ? 8.039 -2.270 21.320 1.00 84.94 104 SER A CA 1
ATOM 811 C C . SER A 1 104 ? 6.957 -3.113 20.636 1.00 84.94 104 SER A C 1
ATOM 813 O O . SER A 1 104 ? 6.319 -2.653 19.696 1.00 84.94 104 SER A O 1
ATOM 815 N N . SER A 1 105 ? 6.681 -4.315 21.152 1.00 82.75 105 SER A N 1
ATOM 816 C CA . SER A 1 105 ? 5.622 -5.198 20.640 1.00 82.75 105 SER A CA 1
ATOM 817 C C . SER A 1 105 ? 4.234 -4.561 20.730 1.00 82.75 105 SER A C 1
ATOM 819 O O . SER A 1 105 ? 3.421 -4.690 19.816 1.00 82.75 105 SER A O 1
ATOM 821 N N . ASN A 1 106 ? 3.964 -3.836 21.820 1.00 85.44 106 ASN A N 1
ATOM 822 C CA . ASN A 1 106 ? 2.693 -3.147 22.013 1.00 85.44 106 ASN A CA 1
ATOM 823 C C . ASN A 1 106 ? 2.595 -1.945 21.073 1.00 85.44 106 ASN A C 1
ATOM 825 O O . ASN A 1 106 ? 1.530 -1.718 20.508 1.00 85.44 106 ASN A O 1
ATOM 829 N N . ARG A 1 107 ? 3.699 -1.215 20.854 1.00 89.00 107 ARG A N 1
ATOM 830 C CA . ARG A 1 107 ? 3.747 -0.115 19.877 1.00 89.00 107 ARG A CA 1
ATOM 831 C C . ARG A 1 107 ? 3.355 -0.599 18.485 1.00 89.00 107 ARG A C 1
ATOM 833 O O . ARG A 1 107 ? 2.459 -0.012 17.894 1.00 89.00 107 ARG A O 1
ATOM 840 N N . LEU A 1 108 ? 3.925 -1.711 18.016 1.00 88.19 108 LEU A N 1
ATOM 841 C CA . LEU A 1 108 ? 3.578 -2.293 16.714 1.00 88.19 108 LEU A CA 1
ATOM 842 C C . LEU A 1 108 ? 2.109 -2.712 16.624 1.00 88.19 108 LEU A C 1
ATOM 844 O O . LEU A 1 108 ? 1.451 -2.442 15.620 1.00 88.19 108 LEU A O 1
ATOM 848 N N . GLY A 1 109 ? 1.575 -3.324 17.684 1.00 89.69 109 GLY A N 1
ATOM 849 C CA . GLY A 1 109 ? 0.158 -3.678 17.760 1.00 89.69 109 GLY A CA 1
ATOM 850 C C . GLY A 1 109 ? -0.765 -2.458 17.680 1.00 89.69 109 GLY A C 1
ATOM 851 O O . GLY A 1 109 ? -1.741 -2.476 16.935 1.00 89.69 109 GLY A O 1
ATOM 852 N N . LEU A 1 110 ? -0.445 -1.380 18.399 1.00 92.00 110 LEU A N 1
ATOM 853 C CA . LEU A 1 110 ? -1.220 -0.136 18.378 1.00 92.00 110 LEU A CA 1
ATOM 854 C C . LEU A 1 110 ? -1.104 0.596 17.040 1.00 92.00 110 LEU A C 1
ATOM 856 O O . LEU A 1 110 ? -2.117 1.017 16.493 1.00 92.00 110 LEU A O 1
ATOM 860 N N . THR A 1 111 ? 0.093 0.678 16.457 1.00 92.50 111 THR A N 1
ATOM 861 C CA . THR A 1 111 ? 0.282 1.216 15.101 1.00 92.50 111 THR A CA 1
ATOM 862 C C . THR A 1 111 ? -0.547 0.431 14.085 1.00 92.50 111 THR A C 1
ATOM 864 O O . THR A 1 111 ? -1.202 1.023 13.232 1.00 92.50 111 THR A O 1
ATOM 867 N N . HIS A 1 112 ? -0.599 -0.897 14.209 1.00 92.81 112 HIS A N 1
ATOM 868 C CA . HIS A 1 112 ? -1.452 -1.727 13.364 1.00 92.81 112 HIS A CA 1
ATOM 869 C C . HIS A 1 112 ? -2.953 -1.446 13.554 1.00 92.81 112 HIS A C 1
ATOM 871 O O . HIS A 1 112 ? -3.699 -1.418 12.573 1.00 92.81 112 HIS A O 1
ATOM 877 N N . GLN A 1 113 ? -3.401 -1.162 14.780 1.00 93.75 113 GLN A N 1
ATOM 878 C CA . GLN A 1 113 ? -4.785 -0.746 15.037 1.00 93.75 113 GLN A CA 1
ATOM 879 C C . GLN A 1 113 ? -5.113 0.611 14.404 1.00 93.75 113 GLN A C 1
ATOM 881 O O . GLN A 1 113 ? -6.160 0.724 13.771 1.00 93.75 113 GLN A O 1
ATOM 886 N N . VAL A 1 114 ? -4.223 1.607 14.505 1.00 95.19 114 VAL A N 1
ATOM 887 C CA . VAL A 1 114 ? -4.396 2.909 13.826 1.00 95.19 114 VAL A CA 1
ATOM 888 C C . VAL A 1 114 ? -4.523 2.705 12.318 1.00 95.19 114 VAL A C 1
ATOM 890 O O . VAL A 1 114 ? -5.475 3.184 11.708 1.00 95.19 114 VAL A O 1
ATOM 893 N N . MET A 1 115 ? -3.628 1.912 11.715 1.00 94.38 115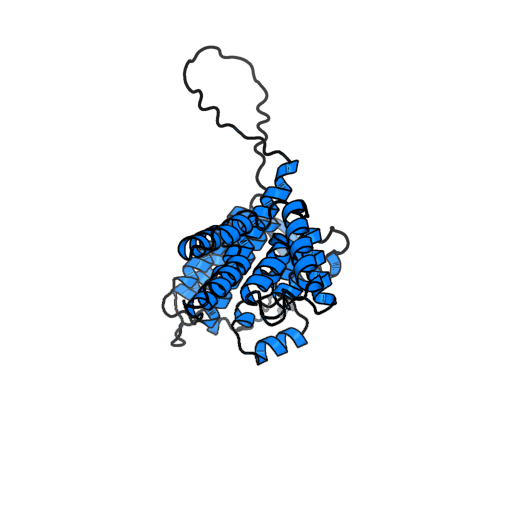 MET A N 1
ATOM 894 C CA . MET A 1 115 ? -3.708 1.592 10.285 1.00 94.38 115 MET A CA 1
ATOM 895 C C . MET A 1 115 ? -5.036 0.924 9.914 1.00 94.38 115 MET A C 1
ATOM 897 O O . MET A 1 115 ? -5.591 1.220 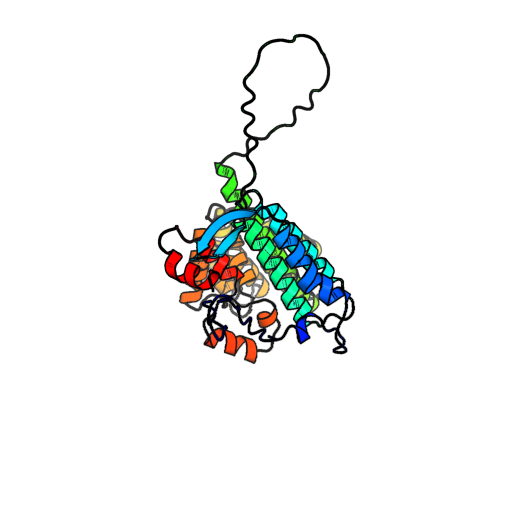8.858 1.00 94.38 115 MET A O 1
ATOM 901 N N . THR A 1 116 ? -5.558 0.047 10.772 1.00 95.81 116 THR A N 1
ATOM 902 C CA . THR A 1 116 ? -6.838 -0.635 10.545 1.00 95.81 116 THR A CA 1
ATOM 903 C C . THR A 1 116 ? -8.012 0.347 10.599 1.00 95.81 116 THR A C 1
ATOM 905 O O . THR A 1 116 ? -8.868 0.312 9.717 1.00 95.81 116 THR A O 1
ATOM 908 N N . TRP A 1 117 ? -8.048 1.255 11.579 1.00 96.19 117 TRP A N 1
ATOM 909 C CA . TRP A 1 117 ? -9.092 2.284 11.679 1.00 96.19 117 TRP A CA 1
ATOM 910 C C . TRP A 1 117 ? -9.061 3.267 10.509 1.00 96.19 117 TRP A C 1
ATOM 912 O O . TRP A 1 117 ? -10.103 3.550 9.917 1.00 96.19 117 TRP A O 1
ATOM 922 N N . GLU A 1 118 ? -7.874 3.711 10.098 1.00 96.31 118 GLU A N 1
ATOM 923 C CA . GLU A 1 118 ? -7.728 4.543 8.903 1.00 96.31 118 GLU A CA 1
ATOM 924 C C . GLU A 1 118 ? -8.176 3.810 7.636 1.00 96.31 118 GLU A C 1
ATOM 926 O O . GLU A 1 118 ? -8.825 4.401 6.773 1.00 96.31 118 GLU A O 1
ATOM 931 N N . LEU A 1 119 ? -7.910 2.505 7.529 1.00 96.69 119 LEU A N 1
ATOM 932 C CA . LEU A 1 119 ? -8.402 1.711 6.407 1.00 96.69 119 LEU A CA 1
ATOM 933 C C . LEU A 1 119 ? -9.932 1.624 6.399 1.00 96.69 119 LEU A C 1
ATOM 935 O O . LEU A 1 119 ? -10.546 1.757 5.340 1.00 96.69 119 LEU A O 1
ATOM 939 N N . ILE A 1 120 ? -10.550 1.411 7.565 1.00 95.38 120 ILE A N 1
ATOM 940 C CA . ILE A 1 120 ? -12.011 1.381 7.706 1.00 95.38 120 ILE A CA 1
ATOM 941 C C . ILE A 1 120 ? -12.606 2.704 7.221 1.00 95.38 120 ILE A C 1
ATOM 943 O O . ILE A 1 120 ? -13.545 2.698 6.421 1.00 95.38 120 ILE A O 1
ATOM 947 N N . ARG A 1 121 ? -12.023 3.833 7.640 1.00 94.94 121 ARG A N 1
ATOM 948 C CA . ARG A 1 121 ? -12.413 5.159 7.158 1.00 94.94 121 ARG A CA 1
ATOM 949 C C . ARG A 1 121 ? -12.306 5.245 5.636 1.00 94.94 121 ARG A C 1
ATOM 951 O O . ARG A 1 121 ? -13.285 5.595 4.985 1.00 94.94 121 ARG A O 1
ATOM 958 N N . VAL A 1 122 ? -11.158 4.902 5.059 1.00 95.19 122 VAL A N 1
ATOM 959 C CA . VAL A 1 122 ? -10.915 5.014 3.610 1.00 95.19 122 VAL A CA 1
ATOM 960 C C . VAL A 1 122 ? -11.879 4.147 2.793 1.00 95.19 122 VAL A C 1
ATOM 962 O O . VAL A 1 122 ? -12.426 4.601 1.788 1.00 95.19 122 VAL A O 1
ATOM 965 N N . LEU A 1 123 ? -12.108 2.901 3.205 1.00 93.94 123 LEU A N 1
ATOM 966 C CA . LEU A 1 123 ? -12.927 1.965 2.436 1.00 93.94 123 LEU A CA 1
ATOM 967 C C . LEU A 1 123 ? -14.427 2.224 2.602 1.00 93.94 123 LEU A C 1
ATOM 969 O O . LEU A 1 123 ? -15.166 2.144 1.624 1.00 93.94 123 LEU A O 1
ATOM 973 N N . PHE A 1 124 ? -14.889 2.528 3.815 1.00 92.56 124 PHE A N 1
ATOM 974 C CA . PHE A 1 124 ? -16.318 2.462 4.134 1.00 92.56 124 PHE A CA 1
ATOM 975 C C . PHE A 1 124 ? -16.970 3.806 4.452 1.00 92.56 124 PHE A C 1
ATOM 977 O O . PHE A 1 124 ? -18.199 3.852 4.522 1.00 92.56 124 PHE A O 1
ATOM 984 N N . SER A 1 125 ? -16.203 4.886 4.645 1.00 91.12 125 SER A N 1
ATOM 985 C CA . SER A 1 125 ? -16.816 6.198 4.873 1.00 91.12 125 SER A CA 1
ATOM 986 C C . SER A 1 125 ? -17.457 6.755 3.599 1.00 91.12 125 SER A C 1
ATOM 9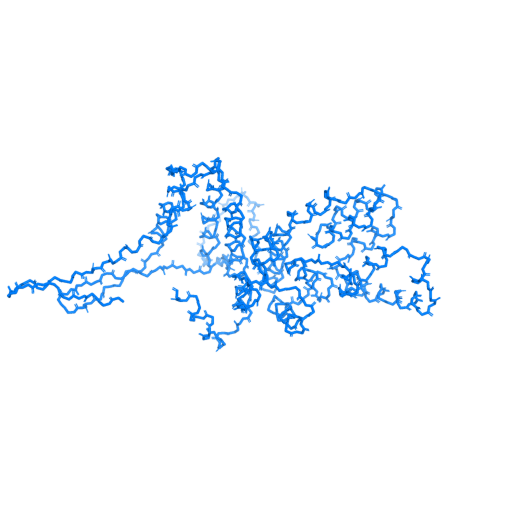88 O O . SER A 1 125 ? -16.988 6.554 2.468 1.00 91.12 125 SER A O 1
ATOM 990 N N . GLU A 1 126 ? -18.564 7.461 3.799 1.00 86.06 126 GLU A N 1
ATOM 991 C CA . GLU A 1 126 ? -19.253 8.237 2.776 1.00 86.06 126 GLU A CA 1
ATOM 992 C C . GLU A 1 126 ? -19.167 9.710 3.165 1.00 86.06 126 GLU A C 1
ATOM 994 O O . GLU A 1 126 ? -19.395 10.073 4.317 1.00 86.06 126 GLU A O 1
ATOM 999 N N . ARG A 1 127 ? -18.800 10.569 2.211 1.00 72.06 127 ARG A N 1
ATOM 1000 C CA . ARG A 1 127 ? -18.809 12.016 2.437 1.00 72.06 127 ARG A CA 1
ATOM 1001 C C . ARG A 1 127 ? -20.255 12.495 2.400 1.00 72.06 127 ARG A C 1
ATOM 1003 O O . ARG A 1 127 ? -20.996 12.112 1.497 1.00 72.06 127 ARG A O 1
ATOM 1010 N N . GLU A 1 128 ? -20.644 13.343 3.347 1.00 58.56 128 GLU A N 1
ATOM 1011 C CA . GLU A 1 128 ? -21.935 14.023 3.276 1.00 58.56 128 GLU A CA 1
ATOM 1012 C C . GLU A 1 128 ? -21.978 14.887 2.010 1.00 58.56 128 GLU A C 1
ATOM 1014 O O . GLU A 1 128 ? -21.254 15.876 1.886 1.00 58.56 128 GLU A O 1
ATOM 1019 N N . GLN A 1 129 ? -22.825 14.514 1.050 1.00 52.47 129 GLN A N 1
ATOM 1020 C CA . GLN A 1 129 ? -23.253 15.434 0.005 1.00 52.47 129 GLN A CA 1
ATOM 1021 C C . GLN A 1 129 ? -24.175 16.451 0.670 1.00 52.47 129 GLN A C 1
ATOM 1023 O O . GLN A 1 129 ? -25.315 16.133 1.014 1.00 52.47 129 GLN A O 1
ATOM 1028 N N . LYS A 1 130 ? -23.698 17.681 0.868 1.00 42.31 130 LYS A N 1
ATOM 1029 C CA . LYS A 1 130 ? -24.571 18.801 1.222 1.00 42.31 130 LYS A CA 1
ATOM 1030 C C . LYS A 1 130 ? -25.462 19.131 0.019 1.00 42.31 130 LYS A C 1
ATOM 1032 O O . LYS A 1 130 ? -25.212 20.072 -0.718 1.00 42.31 130 LYS A O 1
ATOM 1037 N N . CYS A 1 131 ? -26.523 18.360 -0.206 1.00 34.22 131 CYS A N 1
ATOM 1038 C CA . CYS A 1 131 ? -27.606 18.800 -1.080 1.00 34.22 131 CYS A CA 1
ATOM 1039 C C . CYS A 1 131 ? -28.395 19.892 -0.346 1.00 34.22 131 CYS A C 1
ATOM 1041 O O . CYS A 1 131 ? -29.314 19.589 0.416 1.00 34.22 131 CYS A O 1
ATOM 1043 N N . GLN A 1 132 ? -28.073 21.167 -0.573 1.00 36.75 132 GLN A N 1
ATOM 1044 C CA . GLN A 1 132 ? -28.996 22.249 -0.229 1.00 36.75 132 GLN A CA 1
ATOM 1045 C C . GLN A 1 132 ? -30.208 22.189 -1.169 1.00 36.75 132 GLN A C 1
ATOM 1047 O O . GLN A 1 132 ? -30.229 22.791 -2.238 1.00 36.75 132 GLN A O 1
ATOM 1052 N N . ILE A 1 133 ? -31.259 21.481 -0.753 1.00 38.62 133 ILE A N 1
ATOM 1053 C CA . ILE A 1 133 ? -32.623 21.817 -1.174 1.00 38.62 133 ILE A CA 1
ATOM 1054 C C . ILE A 1 133 ? -33.091 22.939 -0.243 1.00 38.62 133 ILE A C 1
ATOM 1056 O O . ILE A 1 133 ? -33.951 22.741 0.612 1.00 38.62 133 ILE A O 1
ATOM 1060 N N . GLU A 1 134 ? -32.516 24.132 -0.384 1.00 37.03 134 GLU A N 1
ATOM 1061 C CA . GLU A 1 134 ? -33.211 25.332 0.068 1.00 37.03 134 GLU A CA 1
ATOM 1062 C C . GLU A 1 134 ? -34.146 25.754 -1.061 1.00 37.03 134 GLU A C 1
ATOM 1064 O O . GLU A 1 134 ? -33.775 26.377 -2.054 1.00 37.03 134 GLU A O 1
ATOM 1069 N N . SER A 1 135 ? -35.393 25.305 -0.916 1.00 37.41 135 SER A N 1
ATOM 1070 C CA . SER A 1 135 ? -36.563 25.882 -1.563 1.00 37.41 135 SER A CA 1
ATOM 1071 C C . SER A 1 135 ? -36.420 27.403 -1.571 1.00 37.41 135 SER A C 1
ATOM 1073 O O . SER A 1 135 ? -36.513 28.018 -0.510 1.00 37.41 135 SER A O 1
ATOM 1075 N N . LEU A 1 136 ? -36.230 27.981 -2.760 1.00 37.59 136 LEU A N 1
ATOM 1076 C CA . LEU A 1 136 ? -36.303 29.415 -3.039 1.00 37.59 136 LEU A CA 1
ATOM 1077 C C . LEU A 1 136 ? -37.659 29.960 -2.565 1.00 37.59 136 LEU A C 1
ATOM 1079 O O . LEU A 1 136 ? -38.634 30.024 -3.315 1.00 37.59 136 LEU A O 1
ATOM 1083 N N . GLY A 1 137 ? -37.719 30.304 -1.282 1.00 35.56 137 GLY A N 1
ATOM 1084 C CA . GLY A 1 137 ? -38.727 31.159 -0.691 1.00 35.56 137 GLY A CA 1
ATOM 1085 C C . GLY A 1 137 ? -38.412 32.586 -1.102 1.00 35.56 137 GLY A C 1
ATOM 1086 O O . GLY A 1 137 ? -37.289 33.054 -0.941 1.00 35.56 137 GLY A O 1
ATOM 1087 N N . ALA A 1 138 ? -39.407 33.215 -1.706 1.00 45.28 138 ALA A N 1
ATOM 1088 C CA . ALA A 1 138 ? -39.369 34.559 -2.235 1.00 45.28 138 ALA A CA 1
ATOM 1089 C C . ALA A 1 138 ? -38.933 35.618 -1.204 1.00 45.28 138 ALA A C 1
ATOM 1091 O O . ALA A 1 138 ? -39.138 35.460 -0.001 1.00 45.28 138 ALA A O 1
ATOM 1092 N N . ASP A 1 139 ? -38.451 36.726 -1.766 1.00 43.84 139 ASP A N 1
ATOM 1093 C CA . ASP A 1 139 ? -38.349 38.060 -1.176 1.00 43.84 139 ASP A CA 1
ATOM 1094 C C . ASP A 1 139 ? -37.170 38.304 -0.222 1.00 43.84 139 ASP A C 1
ATOM 1096 O O . ASP A 1 139 ? -37.225 38.032 0.974 1.00 43.84 139 ASP A O 1
ATOM 1100 N N . ASN A 1 140 ? -36.110 38.924 -0.751 1.00 38.53 140 ASN A N 1
ATOM 1101 C CA . ASN A 1 140 ? -35.797 40.321 -0.427 1.00 38.53 140 ASN A CA 1
ATOM 1102 C C . ASN A 1 140 ? -34.652 40.835 -1.312 1.00 38.53 140 ASN A C 1
ATOM 1104 O O . ASN A 1 140 ? -33.552 40.285 -1.336 1.00 38.53 140 ASN A O 1
ATOM 1108 N N . GLU A 1 141 ? -34.950 41.895 -2.061 1.00 48.34 141 GLU A N 1
ATOM 1109 C CA . GLU A 1 141 ? -33.958 42.761 -2.689 1.00 48.34 141 GLU A CA 1
ATOM 1110 C C . GLU A 1 141 ? -33.200 43.555 -1.608 1.00 48.34 141 GLU A C 1
ATOM 1112 O O . GLU A 1 141 ? -33.757 43.839 -0.551 1.00 48.34 141 GLU A O 1
ATOM 1117 N N . GLU A 1 142 ? -31.968 43.957 -1.940 1.00 44.53 142 GLU A N 1
ATOM 1118 C CA . GLU A 1 142 ? -31.063 44.847 -1.186 1.00 44.53 142 GLU A CA 1
ATOM 1119 C C . GLU A 1 142 ? -30.154 44.185 -0.129 1.00 44.53 142 GLU A C 1
ATOM 1121 O O . GLU A 1 142 ? -30.451 44.206 1.057 1.00 44.53 142 GLU A O 1
ATOM 1126 N N . ASP A 1 143 ? -28.970 43.707 -0.544 1.00 38.91 143 ASP A N 1
ATOM 1127 C CA . ASP A 1 143 ? -27.704 44.249 -0.017 1.00 38.91 143 ASP A CA 1
ATOM 1128 C C . ASP A 1 143 ? -26.494 43.832 -0.876 1.00 38.91 143 ASP A C 1
ATOM 1130 O O . ASP A 1 143 ? -26.370 42.698 -1.340 1.00 38.91 143 ASP A O 1
ATOM 1134 N N . MET A 1 144 ? -25.588 44.778 -1.104 1.00 50.66 144 MET A N 1
ATOM 1135 C CA . MET A 1 144 ? -24.354 44.605 -1.868 1.00 50.66 144 MET A CA 1
ATOM 1136 C C . MET A 1 144 ? -23.210 44.283 -0.903 1.00 50.66 144 MET A C 1
ATOM 1138 O O . MET A 1 144 ? -22.737 45.199 -0.244 1.00 50.66 144 MET A O 1
ATOM 1142 N N . MET A 1 145 ? -22.739 43.030 -0.861 1.00 43.62 145 MET A N 1
ATOM 1143 C CA . MET A 1 145 ? -21.350 42.583 -0.599 1.00 43.62 145 MET A CA 1
ATOM 1144 C C . MET A 1 145 ? -21.343 41.142 -0.068 1.00 43.62 145 MET A C 1
ATOM 1146 O O . MET A 1 145 ? -21.760 40.921 1.061 1.00 43.62 145 MET A O 1
ATOM 1150 N N . GLN A 1 146 ? -20.799 40.208 -0.861 1.00 38.78 146 GLN A N 1
ATOM 1151 C CA . GLN A 1 146 ? -19.926 39.075 -0.479 1.00 38.78 146 GLN A CA 1
ATOM 1152 C C . GLN A 1 146 ? -19.936 38.020 -1.602 1.00 38.78 146 GLN A C 1
ATOM 1154 O O . GLN A 1 146 ? -20.570 36.978 -1.499 1.00 38.78 146 GLN A O 1
ATOM 1159 N N . ASP A 1 147 ? -19.172 38.261 -2.672 1.00 38.47 147 ASP A N 1
ATOM 1160 C CA . ASP A 1 147 ? -18.787 37.210 -3.630 1.00 38.47 147 ASP A CA 1
ATOM 1161 C C . ASP A 1 147 ? -17.662 36.333 -3.041 1.00 38.47 147 ASP A C 1
ATOM 1163 O O . ASP A 1 147 ? -16.587 36.168 -3.614 1.00 38.47 147 ASP A O 1
ATOM 1167 N N . ILE A 1 148 ? -17.914 35.750 -1.869 1.00 43.53 148 ILE A N 1
ATOM 1168 C CA . ILE A 1 148 ? -17.374 34.434 -1.538 1.00 43.53 148 ILE A CA 1
ATOM 1169 C C . ILE A 1 148 ? -18.578 33.514 -1.658 1.00 43.53 148 ILE A C 1
ATOM 1171 O O . ILE A 1 148 ? -19.182 33.108 -0.671 1.00 43.53 148 ILE A O 1
ATOM 1175 N N . LYS A 1 149 ? -18.968 33.217 -2.902 1.00 43.16 149 LYS A N 1
ATOM 1176 C CA . LYS A 1 149 ? -19.662 31.958 -3.139 1.00 43.16 149 LYS A CA 1
ATOM 1177 C C . LYS A 1 149 ? -18.675 30.891 -2.703 1.00 43.16 149 LYS A C 1
ATOM 1179 O O . LYS A 1 149 ? -17.708 30.629 -3.419 1.00 43.16 149 LYS A O 1
ATOM 1184 N N . GLU A 1 150 ? -18.881 30.351 -1.505 1.00 39.16 150 GLU A N 1
ATOM 1185 C CA . GLU A 1 150 ? -18.449 29.000 -1.189 1.00 39.16 150 GLU A CA 1
ATOM 1186 C C . GLU A 1 150 ? -18.858 28.170 -2.400 1.00 39.16 150 GLU A C 1
ATOM 1188 O O . GLU A 1 150 ? -20.042 28.013 -2.704 1.00 39.16 150 GLU A O 1
ATOM 1193 N N . VAL A 1 151 ? -17.867 27.807 -3.212 1.00 37.75 151 VAL A N 1
ATOM 1194 C CA . VAL A 1 151 ? -18.085 26.913 -4.333 1.00 37.75 151 VAL A CA 1
ATOM 1195 C C . VAL A 1 151 ? -18.341 25.579 -3.658 1.00 37.75 151 VAL A C 1
ATOM 1197 O O . VAL A 1 151 ? -17.403 24.833 -3.392 1.00 37.75 151 VAL A O 1
ATOM 1200 N N . ASP A 1 152 ? -19.602 25.338 -3.306 1.00 45.41 152 ASP A N 1
ATOM 1201 C CA . ASP A 1 152 ? -20.127 24.015 -3.012 1.00 45.41 152 ASP A CA 1
ATOM 1202 C C . ASP A 1 152 ? -19.940 23.242 -4.321 1.00 45.41 152 ASP A C 1
ATOM 1204 O O . ASP A 1 152 ? -20.756 23.283 -5.244 1.00 45.41 152 ASP A O 1
ATOM 1208 N N . GLN A 1 153 ? -18.734 22.694 -4.488 1.00 50.91 153 GLN A N 1
ATOM 1209 C CA . GLN A 1 153 ? -18.413 21.814 -5.590 1.00 50.91 153 GLN A CA 1
ATOM 1210 C C . GLN A 1 153 ? -19.222 20.562 -5.317 1.00 50.91 153 GLN A C 1
ATOM 1212 O O . GLN A 1 153 ? -18.822 19.733 -4.503 1.00 50.91 153 GLN A O 1
ATOM 1217 N N . ASP A 1 154 ? -20.373 20.469 -5.976 1.00 56.75 154 ASP A N 1
ATOM 1218 C CA . ASP A 1 154 ? -21.059 19.211 -6.215 1.00 56.75 154 ASP A CA 1
ATOM 1219 C C . ASP A 1 154 ? -20.001 18.248 -6.769 1.00 56.75 154 ASP A C 1
ATOM 1221 O O . ASP A 1 154 ? -19.547 18.377 -7.911 1.00 56.75 154 ASP A O 1
ATOM 1225 N N . VAL A 1 155 ? -19.447 17.410 -5.888 1.00 62.00 155 VAL A N 1
ATOM 1226 C CA . VAL A 1 155 ? -18.378 16.488 -6.253 1.00 62.00 155 VAL A CA 1
ATOM 1227 C C . VAL A 1 155 ? -19.005 15.523 -7.236 1.00 62.00 155 VAL A C 1
ATOM 1229 O O . VAL A 1 155 ? -19.912 14.777 -6.866 1.00 62.00 155 VAL A O 1
ATOM 1232 N N . ASP A 1 156 ? -18.516 15.558 -8.475 1.00 74.69 156 ASP A N 1
ATOM 1233 C CA . ASP A 1 156 ? -18.963 14.666 -9.534 1.00 74.69 156 ASP A CA 1
ATOM 1234 C C . ASP A 1 156 ? -18.991 13.227 -9.001 1.00 74.69 156 ASP A C 1
ATOM 1236 O O . ASP A 1 156 ? -17.981 12.706 -8.515 1.00 74.69 156 ASP A O 1
ATOM 1240 N N . GLN A 1 157 ? -20.164 12.593 -9.046 1.00 77.94 157 GLN A N 1
ATOM 1241 C CA . GLN A 1 157 ? -20.342 11.228 -8.553 1.00 77.94 157 GLN A CA 1
ATOM 1242 C C . GLN A 1 157 ? -19.394 10.254 -9.267 1.00 77.94 157 GLN A C 1
ATOM 1244 O O . GLN A 1 157 ? -18.964 9.267 -8.667 1.00 77.94 157 GLN A O 1
ATOM 1249 N N . GLU A 1 158 ? -19.004 10.564 -10.508 1.00 81.25 158 GLU A N 1
ATOM 1250 C CA . GLU A 1 158 ? -18.027 9.799 -11.283 1.00 81.25 158 GLU A CA 1
ATOM 1251 C C . GLU A 1 158 ? -16.592 9.925 -10.727 1.00 81.25 158 GLU A C 1
ATOM 1253 O O . GLU A 1 158 ? -15.776 9.017 -10.891 1.00 81.25 158 GLU A O 1
ATOM 1258 N N . ALA A 1 159 ? -16.278 10.996 -9.988 1.00 86.31 159 ALA A N 1
ATOM 1259 C CA . ALA A 1 159 ? -14.971 11.205 -9.362 1.00 86.31 159 ALA A CA 1
ATOM 1260 C C . ALA A 1 159 ? -14.808 10.471 -8.019 1.00 86.31 159 ALA A C 1
ATOM 1262 O O . ALA A 1 159 ? -13.677 10.192 -7.608 1.00 86.31 159 ALA A O 1
ATOM 1263 N N . LEU A 1 160 ? -15.902 10.113 -7.335 1.00 86.31 160 LEU A N 1
ATOM 1264 C CA . LEU A 1 160 ? -15.856 9.478 -6.009 1.00 86.31 160 LEU A CA 1
ATOM 1265 C C . LEU A 1 160 ? -15.013 8.184 -5.968 1.00 86.31 160 LEU A C 1
ATOM 1267 O O . LEU A 1 160 ? -14.195 8.045 -5.051 1.00 86.31 160 LEU A O 1
ATOM 1271 N N . PRO A 1 161 ? -15.117 7.250 -6.939 1.00 88.44 161 PRO A N 1
ATOM 1272 C CA . PRO A 1 161 ? -14.273 6.056 -6.956 1.00 88.44 161 PRO A CA 1
ATOM 1273 C C . PRO A 1 161 ? -12.783 6.379 -7.122 1.00 88.44 161 PRO A C 1
ATOM 1275 O O . PRO A 1 161 ? -11.939 5.725 -6.506 1.00 88.44 161 PRO A O 1
ATOM 1278 N N . LEU A 1 162 ? -12.450 7.405 -7.916 1.00 90.19 162 LEU A N 1
ATOM 1279 C CA . LEU A 1 162 ? -11.071 7.855 -8.122 1.00 90.19 162 LEU A CA 1
ATOM 1280 C C . LEU A 1 162 ? -10.500 8.491 -6.851 1.00 90.19 162 LEU A C 1
ATOM 1282 O O . LEU A 1 162 ? -9.358 8.214 -6.487 1.00 90.19 162 LEU A O 1
ATOM 1286 N N . MET A 1 163 ? -11.306 9.283 -6.139 1.00 91.44 163 MET A N 1
ATOM 1287 C CA . MET A 1 163 ? -10.929 9.864 -4.850 1.00 91.44 163 MET A CA 1
ATOM 1288 C C . MET A 1 163 ? -10.663 8.777 -3.809 1.00 91.44 163 MET A C 1
ATOM 1290 O O . MET A 1 163 ? -9.603 8.782 -3.187 1.00 91.44 163 MET A O 1
ATOM 1294 N N . ARG A 1 164 ? -11.558 7.788 -3.679 1.00 92.81 164 ARG A N 1
ATOM 1295 C CA . ARG A 1 164 ? -11.357 6.662 -2.754 1.00 92.81 164 ARG A CA 1
ATOM 1296 C C . ARG A 1 164 ? -10.114 5.846 -3.115 1.00 92.81 164 ARG A C 1
ATOM 1298 O O . ARG A 1 164 ? -9.345 5.462 -2.237 1.00 92.81 164 ARG A O 1
ATOM 1305 N N . ARG A 1 165 ? -9.866 5.615 -4.409 1.00 94.56 165 ARG A N 1
ATOM 1306 C CA . ARG A 1 165 ? -8.639 4.956 -4.885 1.00 94.56 165 ARG A CA 1
ATOM 1307 C C . ARG A 1 165 ? -7.382 5.753 -4.519 1.00 94.56 165 ARG A C 1
ATOM 1309 O O . ARG A 1 165 ? -6.382 5.149 -4.129 1.00 94.56 165 ARG A O 1
ATOM 1316 N N . ALA A 1 166 ? -7.423 7.081 -4.617 1.00 94.44 166 ALA A N 1
ATOM 1317 C CA . ALA A 1 166 ? -6.318 7.948 -4.215 1.00 94.44 166 ALA A CA 1
ATOM 1318 C C . ALA A 1 166 ? -6.088 7.926 -2.693 1.00 94.44 166 ALA A C 1
ATOM 1320 O O . ALA A 1 166 ? -4.947 7.793 -2.255 1.00 94.44 166 ALA A O 1
ATOM 1321 N N . GLU A 1 167 ? -7.152 7.974 -1.888 1.00 95.75 167 GLU A N 1
ATOM 1322 C CA . GLU A 1 167 ? -7.072 7.851 -0.426 1.00 95.75 167 GLU A CA 1
ATOM 1323 C C . GLU A 1 167 ? -6.510 6.489 0.004 1.00 95.75 167 GLU A C 1
ATOM 1325 O O . GLU A 1 167 ? -5.634 6.424 0.863 1.00 95.75 167 GLU A O 1
ATOM 1330 N N . PHE A 1 168 ? -6.923 5.400 -0.649 1.00 97.44 168 PHE A N 1
ATOM 1331 C CA . PHE A 1 168 ? -6.353 4.072 -0.410 1.00 97.44 168 PHE A CA 1
ATOM 1332 C C . PHE A 1 168 ? -4.877 3.990 -0.806 1.00 97.44 168 PHE A C 1
ATOM 1334 O O . PHE A 1 168 ? -4.066 3.405 -0.091 1.00 97.44 168 PHE A O 1
ATOM 1341 N N . SER A 1 169 ? -4.496 4.622 -1.919 1.00 96.62 169 SER A N 1
ATOM 1342 C CA . SER A 1 169 ? -3.090 4.742 -2.306 1.00 96.62 169 SER A CA 1
ATOM 1343 C C . SER A 1 169 ? -2.269 5.511 -1.267 1.00 96.62 169 SER A C 1
ATOM 1345 O O . SER A 1 169 ? -1.111 5.161 -1.040 1.00 96.62 169 SER A O 1
ATOM 1347 N N . TYR A 1 170 ? -2.834 6.558 -0.659 1.00 96.81 170 TYR A N 1
ATOM 1348 C CA . TYR A 1 170 ? -2.187 7.306 0.418 1.00 96.81 170 TYR A CA 1
ATOM 1349 C C . TYR A 1 170 ? -2.035 6.435 1.667 1.00 96.81 170 TYR A C 1
ATOM 1351 O O . TYR A 1 170 ? -0.934 6.318 2.194 1.00 96.81 170 TYR A O 1
ATOM 1359 N N . TRP A 1 171 ? -3.100 5.741 2.076 1.00 97.38 171 TRP A N 1
ATOM 1360 C CA . TRP A 1 171 ? -3.054 4.793 3.189 1.00 97.38 171 TRP A CA 1
ATOM 1361 C C . TRP A 1 171 ? -1.961 3.732 2.998 1.00 97.38 171 TRP A C 1
ATOM 1363 O O . TRP A 1 171 ? -1.161 3.505 3.906 1.00 97.38 171 TRP A O 1
ATOM 1373 N N . LEU A 1 172 ? -1.856 3.141 1.800 1.00 97.12 172 LEU A N 1
ATOM 1374 C CA . LEU A 1 172 ? -0.795 2.182 1.485 1.00 97.12 172 LEU A CA 1
ATOM 1375 C C . LEU A 1 172 ? 0.593 2.794 1.677 1.00 97.12 172 LEU A C 1
ATOM 1377 O O . LEU A 1 172 ? 1.431 2.178 2.333 1.00 97.12 172 LEU A O 1
ATOM 1381 N N . ARG A 1 173 ? 0.826 4.001 1.146 1.00 96.44 173 ARG A N 1
ATOM 1382 C CA . ARG A 1 173 ? 2.101 4.714 1.285 1.00 96.44 173 ARG A CA 1
ATOM 1383 C C . ARG A 1 173 ? 2.473 4.935 2.748 1.00 96.44 173 ARG A C 1
ATOM 1385 O O . ARG A 1 173 ? 3.592 4.609 3.140 1.00 96.44 173 ARG A O 1
ATOM 1392 N N . GLU A 1 174 ? 1.551 5.455 3.552 1.00 94.88 174 GLU A N 1
ATOM 1393 C CA . GLU A 1 174 ? 1.814 5.703 4.972 1.00 94.88 174 GLU A CA 1
ATOM 1394 C C . GLU A 1 174 ? 2.075 4.386 5.718 1.00 94.88 174 GLU A C 1
ATOM 1396 O O . GLU A 1 174 ? 3.023 4.301 6.499 1.00 94.88 174 GLU A O 1
ATOM 1401 N N . SER A 1 175 ? 1.328 3.322 5.394 1.00 93.38 175 SER A N 1
ATOM 1402 C CA . SER A 1 175 ? 1.467 2.005 6.032 1.00 93.38 175 SER A CA 1
ATOM 1403 C C . SER A 1 175 ? 2.827 1.333 5.803 1.00 93.38 175 SER A C 1
ATOM 1405 O O . SER A 1 175 ? 3.243 0.506 6.614 1.00 93.38 175 SER A O 1
ATOM 1407 N N . VAL A 1 176 ? 3.524 1.664 4.710 1.00 94.06 176 VAL A N 1
ATOM 1408 C CA . VAL A 1 176 ? 4.829 1.075 4.351 1.00 94.06 176 VAL A CA 1
ATOM 1409 C C . VAL A 1 176 ? 6.001 2.034 4.560 1.00 94.06 176 VAL A C 1
ATOM 1411 O O . VAL A 1 176 ? 7.153 1.626 4.414 1.00 94.06 176 VAL A O 1
ATOM 1414 N N . SER A 1 177 ? 5.729 3.292 4.918 1.00 92.75 177 SER A N 1
ATOM 1415 C CA . SER A 1 177 ? 6.725 4.364 5.054 1.00 92.75 177 SER A CA 1
ATOM 1416 C C . SER A 1 177 ? 7.897 3.977 5.964 1.00 92.75 177 SER A C 1
ATOM 1418 O O . SER A 1 177 ? 9.058 4.159 5.595 1.00 92.75 177 SER A O 1
ATOM 1420 N N . TYR A 1 178 ? 7.600 3.358 7.109 1.00 90.06 178 TYR A N 1
ATOM 1421 C CA . TYR A 1 178 ? 8.594 2.875 8.064 1.00 90.06 178 TYR A CA 1
ATOM 1422 C C . TYR A 1 178 ? 9.527 1.817 7.455 1.00 90.06 178 TYR A C 1
ATOM 1424 O O . TYR A 1 178 ? 10.748 1.948 7.538 1.00 90.06 178 TYR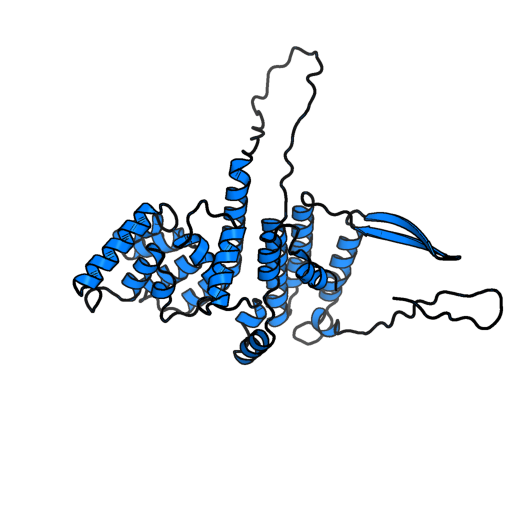 A O 1
ATOM 1432 N N . HIS A 1 179 ? 8.974 0.803 6.779 1.00 89.69 179 HIS A N 1
ATOM 1433 C CA . HIS A 1 179 ? 9.772 -0.249 6.139 1.00 89.69 179 HIS A CA 1
ATOM 1434 C C . HIS A 1 179 ? 10.664 0.311 5.028 1.00 89.69 179 HIS A C 1
ATOM 1436 O O . HIS A 1 179 ? 11.832 -0.063 4.926 1.00 89.69 179 HIS A O 1
ATOM 1442 N N . VAL A 1 180 ? 10.131 1.234 4.224 1.00 94.12 180 VAL A N 1
ATOM 1443 C CA . VAL A 1 180 ? 10.873 1.903 3.148 1.00 94.12 180 VAL A CA 1
ATOM 1444 C C . VAL A 1 180 ? 12.036 2.708 3.728 1.00 94.12 180 VAL A C 1
ATOM 1446 O O . VAL A 1 180 ? 13.172 2.538 3.288 1.00 94.12 180 VAL A O 1
ATOM 1449 N N . GLN A 1 181 ? 11.794 3.515 4.765 1.00 94.00 181 GLN A N 1
ATOM 1450 C CA . GLN A 1 181 ? 12.838 4.326 5.393 1.00 94.00 181 GLN A CA 1
ATOM 1451 C C . GLN A 1 181 ? 13.911 3.475 6.083 1.00 94.00 181 GLN A C 1
ATOM 1453 O O . GLN A 1 181 ? 15.102 3.787 5.993 1.00 94.00 181 GLN A O 1
ATOM 1458 N N . ASN A 1 182 ? 13.518 2.385 6.743 1.00 91.12 182 ASN A N 1
ATOM 1459 C CA . ASN A 1 182 ? 14.456 1.446 7.350 1.00 91.12 182 ASN A CA 1
ATOM 1460 C C . ASN A 1 182 ? 15.346 0.788 6.295 1.00 91.12 182 ASN A C 1
ATOM 1462 O O . ASN A 1 182 ? 16.561 0.721 6.472 1.00 91.12 182 ASN A O 1
ATOM 1466 N N . GLN A 1 183 ? 14.752 0.345 5.184 1.00 92.00 183 GLN A N 1
ATOM 1467 C CA . GLN A 1 183 ? 15.498 -0.273 4.096 1.00 92.00 183 GLN A CA 1
ATOM 1468 C C . GLN A 1 183 ? 16.479 0.728 3.477 1.00 92.00 183 GLN A C 1
ATOM 1470 O O . GLN A 1 183 ? 17.654 0.402 3.345 1.00 92.00 183 GLN A O 1
ATOM 1475 N N . ILE A 1 184 ? 16.054 1.966 3.208 1.00 93.25 184 ILE A N 1
ATOM 1476 C CA . ILE A 1 184 ? 16.946 3.037 2.730 1.00 93.25 184 ILE A CA 1
ATOM 1477 C C . ILE A 1 184 ? 18.102 3.280 3.703 1.00 93.25 184 ILE A C 1
ATOM 1479 O O . ILE A 1 184 ? 19.243 3.381 3.274 1.00 93.25 184 ILE A O 1
ATOM 1483 N N . SER A 1 185 ? 17.828 3.324 5.007 1.00 92.25 185 SER A N 1
ATOM 1484 C CA . SER A 1 185 ? 18.861 3.558 6.028 1.00 92.25 185 SER A CA 1
ATOM 1485 C C . SER A 1 185 ? 19.878 2.413 6.138 1.00 92.25 185 SER A C 1
ATOM 1487 O O . SER A 1 185 ? 20.962 2.611 6.680 1.00 92.25 185 SER A O 1
ATOM 1489 N N . SER A 1 186 ? 19.529 1.215 5.657 1.00 89.88 186 SER A N 1
ATOM 1490 C CA . SER A 1 186 ? 20.419 0.046 5.634 1.00 89.88 186 SER A CA 1
ATOM 1491 C C . SER A 1 186 ? 21.254 -0.078 4.357 1.00 89.88 186 SER A C 1
ATOM 1493 O O . SER A 1 186 ? 22.221 -0.839 4.337 1.00 89.88 186 SER A O 1
ATOM 1495 N N . LEU A 1 187 ? 20.872 0.637 3.296 1.00 90.06 187 LEU A N 1
ATOM 1496 C CA . LEU A 1 187 ? 21.563 0.613 2.014 1.00 90.06 187 LEU A CA 1
ATOM 1497 C C . LEU A 1 187 ? 22.782 1.543 2.037 1.00 90.06 187 LEU A C 1
ATOM 1499 O O . LEU A 1 187 ? 22.816 2.544 2.750 1.00 90.06 187 LEU A O 1
ATOM 1503 N N . ASP A 1 188 ? 23.798 1.192 1.250 1.00 88.69 188 ASP A N 1
ATOM 1504 C CA . ASP A 1 188 ? 24.980 2.032 1.066 1.00 88.69 188 ASP A CA 1
ATOM 1505 C C . ASP A 1 188 ? 24.705 3.135 0.031 1.00 88.69 188 ASP A C 1
ATOM 1507 O O . ASP A 1 188 ? 24.198 2.868 -1.062 1.00 88.69 188 ASP A O 1
ATOM 1511 N N . ASP A 1 189 ? 25.134 4.363 0.332 1.00 81.50 189 ASP A N 1
ATOM 1512 C CA . ASP A 1 189 ? 24.906 5.574 -0.475 1.00 81.50 189 ASP A CA 1
ATOM 1513 C C . ASP A 1 189 ? 25.486 5.494 -1.902 1.00 81.50 189 ASP A C 1
ATOM 1515 O O . ASP A 1 189 ? 25.170 6.316 -2.781 1.00 81.50 189 ASP A O 1
ATOM 1519 N N . SER A 1 190 ? 26.368 4.519 -2.138 1.00 84.06 190 SER A N 1
ATOM 1520 C CA . SER A 1 190 ? 26.939 4.208 -3.445 1.00 84.06 190 SER A CA 1
ATOM 1521 C C . SER A 1 190 ? 25.908 3.601 -4.413 1.00 84.06 190 SER A C 1
ATOM 1523 O O . SER A 1 190 ? 25.971 3.866 -5.617 1.00 84.06 190 SER A O 1
ATOM 1525 N N . HIS A 1 191 ? 24.895 2.890 -3.905 1.00 89.50 191 HIS A N 1
ATOM 1526 C CA . HIS A 1 191 ? 23.888 2.164 -4.685 1.00 89.50 191 HIS A CA 1
ATOM 1527 C C . HIS A 1 191 ? 22.595 2.970 -4.881 1.00 89.50 191 HIS A C 1
ATOM 1529 O O . HIS A 1 191 ? 21.487 2.525 -4.575 1.00 89.50 191 HIS A O 1
ATOM 1535 N N . TYR A 1 192 ? 22.708 4.172 -5.455 1.00 95.31 192 TYR A N 1
ATOM 1536 C CA . TYR A 1 192 ? 21.559 5.081 -5.589 1.00 95.31 192 TYR A CA 1
ATOM 1537 C C . TYR A 1 192 ? 20.373 4.491 -6.379 1.00 95.31 192 TYR A C 1
ATOM 1539 O O . TYR A 1 192 ? 19.234 4.861 -6.111 1.00 95.31 192 TYR A O 1
ATOM 1547 N N . LEU A 1 193 ? 20.598 3.576 -7.334 1.00 96.81 193 LEU A N 1
ATOM 1548 C CA . LEU A 1 193 ? 19.512 2.924 -8.082 1.00 96.81 193 LEU A CA 1
ATOM 1549 C C . LEU A 1 193 ? 18.654 2.025 -7.180 1.00 96.81 193 LEU A C 1
ATOM 1551 O O . LEU A 1 193 ? 17.438 1.979 -7.350 1.00 96.81 193 LEU A O 1
ATOM 1555 N N . GLN A 1 194 ? 19.260 1.375 -6.183 1.00 96.06 194 GLN A N 1
ATOM 1556 C CA . GLN A 1 194 ? 18.540 0.590 -5.175 1.00 96.06 194 GLN A CA 1
ATOM 1557 C C . GLN A 1 194 ? 17.750 1.494 -4.230 1.00 96.06 194 GLN A C 1
ATOM 1559 O O . GLN A 1 194 ? 16.624 1.162 -3.857 1.00 96.06 194 GLN A O 1
ATOM 1564 N N . HIS A 1 195 ? 18.293 2.670 -3.896 1.00 96.56 195 HIS A N 1
ATOM 1565 C CA . HIS A 1 195 ? 17.560 3.685 -3.137 1.00 96.56 195 HIS A CA 1
ATOM 1566 C C . HIS A 1 195 ? 16.338 4.162 -3.931 1.00 96.56 195 HIS A C 1
ATOM 1568 O O . HIS A 1 195 ? 15.228 4.144 -3.407 1.00 96.56 195 HIS A O 1
ATOM 1574 N N . VAL A 1 196 ? 16.516 4.507 -5.215 1.00 97.62 196 VAL A N 1
ATOM 1575 C CA . VAL A 1 196 ? 15.412 4.863 -6.121 1.00 97.62 196 VAL A CA 1
ATOM 1576 C C . VAL A 1 196 ? 14.376 3.740 -6.157 1.00 97.62 196 VAL A C 1
ATOM 1578 O O . VAL A 1 196 ? 13.197 4.006 -5.957 1.00 97.62 196 VAL A O 1
ATOM 1581 N N . PHE A 1 197 ? 14.793 2.487 -6.351 1.00 97.19 197 PHE A N 1
ATOM 1582 C CA . PHE A 1 197 ? 13.876 1.348 -6.382 1.00 97.19 197 PHE A CA 1
ATOM 1583 C C . PHE A 1 197 ? 13.071 1.227 -5.083 1.00 97.19 197 PHE A C 1
ATOM 1585 O O . PHE A 1 197 ? 11.847 1.128 -5.121 1.00 97.19 197 PHE A O 1
ATOM 1592 N N . THR A 1 198 ? 13.743 1.321 -3.935 1.00 96.81 198 THR A N 1
ATOM 1593 C CA . THR A 1 198 ? 13.111 1.245 -2.612 1.00 96.81 198 THR A CA 1
ATOM 1594 C C . THR A 1 198 ? 12.073 2.356 -2.424 1.00 96.81 198 THR A C 1
ATOM 1596 O O . THR A 1 198 ? 10.943 2.065 -2.029 1.00 96.81 198 THR A O 1
ATOM 1599 N N . LEU A 1 199 ? 12.392 3.598 -2.811 1.00 97.19 199 LEU A N 1
ATOM 1600 C CA . LEU A 1 199 ? 11.454 4.731 -2.804 1.00 97.19 199 LEU A CA 1
ATOM 1601 C C . LEU A 1 199 ? 10.217 4.458 -3.682 1.00 97.19 199 LEU A C 1
ATOM 1603 O O . LEU A 1 199 ? 9.082 4.709 -3.268 1.00 97.19 199 LEU A O 1
ATOM 1607 N N . LEU A 1 200 ? 10.403 3.869 -4.870 1.00 97.06 200 LEU A N 1
ATOM 1608 C CA . LEU A 1 200 ? 9.290 3.500 -5.755 1.00 97.06 200 LEU A CA 1
ATOM 1609 C C . LEU A 1 200 ? 8.375 2.434 -5.148 1.00 97.06 200 LEU A C 1
ATOM 1611 O O . LEU A 1 200 ? 7.162 2.496 -5.379 1.00 97.06 200 LEU A O 1
ATOM 1615 N N . THR A 1 201 ? 8.919 1.502 -4.354 1.00 96.94 201 THR A N 1
ATOM 1616 C CA . THR A 1 201 ? 8.107 0.513 -3.620 1.00 96.94 201 THR A CA 1
ATOM 1617 C C . THR A 1 201 ? 7.230 1.129 -2.533 1.00 96.94 201 THR A C 1
ATOM 1619 O O . THR A 1 201 ? 6.250 0.511 -2.132 1.00 96.94 201 THR A O 1
ATOM 1622 N N . GLY A 1 202 ? 7.540 2.353 -2.102 1.00 96.31 202 GLY A N 1
ATOM 1623 C CA . GLY A 1 202 ? 6.728 3.163 -1.198 1.00 96.31 202 GLY A CA 1
ATOM 1624 C C . GLY A 1 202 ? 5.946 4.281 -1.880 1.00 96.31 202 GLY A C 1
ATOM 1625 O O . GLY A 1 202 ? 5.443 5.150 -1.185 1.00 96.31 202 GLY A O 1
ATOM 1626 N N . ARG A 1 203 ? 5.875 4.336 -3.219 1.00 96.25 203 ARG A N 1
ATOM 1627 C CA . ARG A 1 203 ? 5.250 5.449 -3.970 1.00 96.25 203 ARG A CA 1
ATOM 1628 C C . ARG A 1 203 ? 5.827 6.841 -3.629 1.00 96.25 203 ARG A C 1
ATOM 1630 O O . ARG A 1 203 ? 5.150 7.850 -3.813 1.00 96.25 203 ARG A O 1
ATOM 1637 N N . GLN A 1 204 ? 7.085 6.915 -3.194 1.00 96.31 204 GLN A N 1
ATOM 1638 C CA . GLN A 1 204 ? 7.820 8.160 -2.922 1.00 96.31 204 GLN A CA 1
ATOM 1639 C C . GLN A 1 204 ? 8.485 8.672 -4.213 1.00 96.31 204 GLN A C 1
ATOM 1641 O O . GLN A 1 204 ? 9.696 8.565 -4.416 1.00 96.31 204 GLN A O 1
ATOM 1646 N N . LEU A 1 205 ? 7.650 9.114 -5.164 1.00 95.62 205 LEU A N 1
ATOM 1647 C CA . LEU A 1 205 ? 8.092 9.495 -6.513 1.00 95.62 2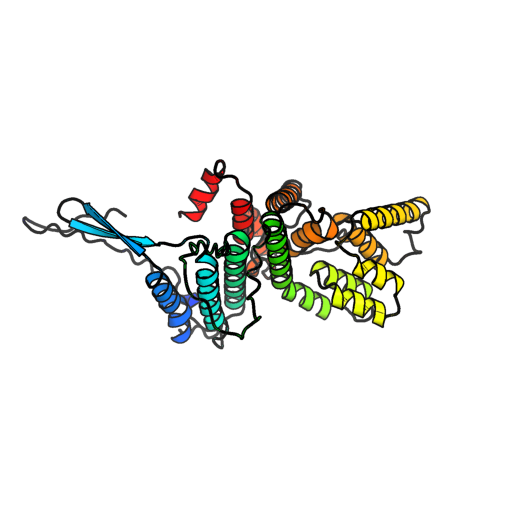05 LEU A CA 1
ATOM 1648 C C . LEU A 1 205 ? 8.937 10.769 -6.516 1.00 95.62 205 LEU A C 1
ATOM 1650 O O . LEU A 1 205 ? 9.922 10.836 -7.250 1.00 95.62 205 LEU A O 1
ATOM 1654 N N . ASP A 1 206 ? 8.567 11.763 -5.712 1.00 96.19 206 ASP A N 1
ATOM 1655 C CA . ASP A 1 206 ? 9.243 13.060 -5.697 1.00 96.19 206 ASP A CA 1
ATOM 1656 C C . ASP A 1 206 ? 10.685 12.907 -5.206 1.00 96.19 206 ASP A C 1
ATOM 1658 O O . ASP A 1 206 ? 11.624 13.390 -5.843 1.00 96.19 206 ASP A O 1
ATOM 1662 N N . GLU A 1 207 ? 10.878 12.146 -4.131 1.00 96.75 207 GLU A N 1
ATOM 1663 C CA . GLU A 1 207 ? 12.182 11.804 -3.575 1.00 96.75 207 GLU A CA 1
ATOM 1664 C C . GLU A 1 207 ? 13.009 10.970 -4.562 1.00 96.75 207 GLU A C 1
ATOM 1666 O O . GLU A 1 207 ? 14.195 11.241 -4.764 1.00 96.75 207 GLU A O 1
ATOM 1671 N N . ALA A 1 208 ? 12.391 9.992 -5.235 1.00 97.31 208 ALA A N 1
ATOM 1672 C CA . ALA A 1 208 ? 13.063 9.155 -6.230 1.00 97.31 208 ALA A CA 1
ATOM 1673 C C . ALA A 1 208 ? 13.557 9.973 -7.437 1.00 97.31 208 ALA A C 1
ATOM 1675 O O . ALA A 1 208 ? 14.689 9.795 -7.899 1.00 97.31 208 ALA A O 1
ATOM 1676 N N . VAL A 1 209 ? 12.729 10.901 -7.929 1.00 98.00 209 VAL A N 1
ATOM 1677 C CA . VAL A 1 209 ? 13.077 11.819 -9.022 1.00 98.00 209 VAL A CA 1
ATOM 1678 C C . VAL A 1 209 ? 14.200 12.757 -8.590 1.00 98.00 209 VAL A C 1
ATOM 1680 O O . VAL A 1 209 ? 15.191 12.889 -9.311 1.00 98.00 209 VAL A O 1
ATOM 1683 N N . GLN A 1 210 ? 14.090 13.380 -7.413 1.00 97.44 210 GLN A N 1
ATOM 1684 C CA . GLN A 1 210 ? 15.128 14.270 -6.883 1.00 97.44 210 GLN A CA 1
ATOM 1685 C C . GLN A 1 210 ? 16.466 13.545 -6.717 1.00 97.44 210 GLN A C 1
ATOM 1687 O O . GLN A 1 210 ? 17.508 14.078 -7.112 1.00 97.44 210 GLN A O 1
ATOM 1692 N N . LEU A 1 211 ? 16.446 12.310 -6.209 1.00 96.88 211 LEU A N 1
ATOM 1693 C CA . LEU A 1 211 ? 17.639 11.484 -6.071 1.00 96.88 211 LEU A CA 1
ATOM 1694 C C . LEU A 1 211 ? 18.289 11.209 -7.434 1.00 96.88 211 LEU A C 1
ATOM 1696 O O . LEU A 1 211 ? 19.483 11.470 -7.601 1.00 96.88 211 LEU A O 1
ATOM 1700 N N . ALA A 1 212 ? 17.519 10.770 -8.433 1.00 97.38 212 ALA A N 1
ATOM 1701 C CA . ALA A 1 212 ? 18.033 10.540 -9.785 1.00 97.38 212 ALA A CA 1
ATOM 1702 C C . ALA A 1 212 ? 18.636 11.8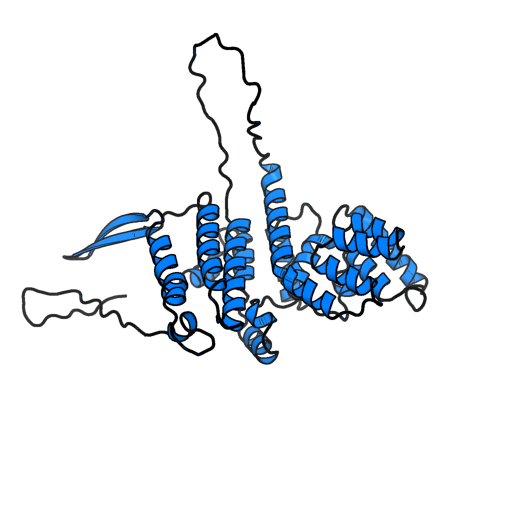16 -10.409 1.00 97.38 212 ALA A C 1
ATOM 1704 O O . ALA A 1 212 ? 19.729 11.769 -10.981 1.00 97.38 212 ALA A O 1
ATOM 1705 N N . VAL A 1 213 ? 17.981 12.972 -10.238 1.00 97.50 213 VAL A N 1
ATOM 1706 C CA . VAL A 1 213 ? 18.491 14.274 -10.705 1.00 97.50 213 VAL A CA 1
ATOM 1707 C C . VAL A 1 213 ? 19.804 14.639 -10.014 1.00 97.50 213 VAL A C 1
ATOM 1709 O O . VAL A 1 213 ? 20.757 15.023 -10.690 1.00 97.50 213 VAL A O 1
ATOM 1712 N N . SER A 1 214 ? 19.891 14.483 -8.690 1.00 96.50 214 SER A N 1
ATOM 1713 C CA . SER A 1 214 ? 21.103 14.800 -7.917 1.00 96.50 214 SER A CA 1
ATOM 1714 C C . SER A 1 214 ? 22.319 13.959 -8.320 1.00 96.50 214 SER A C 1
ATOM 1716 O O . SER A 1 214 ? 23.454 14.426 -8.230 1.00 96.50 214 SER A O 1
ATOM 1718 N N . LYS A 1 215 ? 22.086 12.738 -8.816 1.00 96.06 215 LYS A N 1
ATOM 1719 C CA . LYS A 1 215 ? 23.119 11.838 -9.349 1.00 96.06 215 LYS A CA 1
ATOM 1720 C C . LYS A 1 215 ? 23.395 12.066 -10.843 1.00 96.06 215 LYS A C 1
ATOM 1722 O O . LYS A 1 215 ? 24.269 11.414 -11.406 1.00 96.06 215 LYS A O 1
ATOM 1727 N N . GLY A 1 216 ? 22.688 13.002 -11.482 1.00 96.38 216 GLY A N 1
ATOM 1728 C CA . GLY A 1 216 ? 22.851 13.358 -12.892 1.00 96.38 216 GLY A CA 1
ATOM 1729 C C . GLY A 1 216 ? 22.145 12.427 -13.883 1.00 96.38 216 GLY A C 1
ATOM 1730 O O . GLY A 1 216 ? 22.320 12.596 -15.092 1.00 96.38 216 GLY A O 1
ATOM 1731 N N . ASP A 1 217 ? 21.322 11.476 -13.426 1.00 96.94 217 ASP A N 1
ATOM 1732 C CA . ASP A 1 217 ? 20.563 10.580 -14.306 1.00 96.94 217 ASP A CA 1
ATOM 1733 C C . ASP A 1 217 ? 19.221 11.201 -14.718 1.00 96.94 217 ASP A C 1
ATOM 1735 O O . ASP A 1 217 ? 18.131 10.765 -14.346 1.00 96.94 217 ASP A O 1
ATOM 1739 N N . VAL A 1 218 ? 19.310 12.272 -15.509 1.00 96.44 218 VAL A N 1
ATOM 1740 C CA . VAL A 1 218 ? 18.148 13.078 -15.919 1.00 96.44 218 VAL A CA 1
ATOM 1741 C C . VAL A 1 218 ? 17.159 12.265 -16.763 1.00 96.44 218 VAL A C 1
ATOM 1743 O O . VAL A 1 218 ? 15.953 12.481 -16.692 1.00 96.44 218 VAL A O 1
ATOM 1746 N N . ARG A 1 219 ? 17.650 11.294 -17.545 1.00 95.81 219 ARG A N 1
ATOM 1747 C CA . ARG A 1 219 ? 16.795 10.431 -18.378 1.00 95.81 219 ARG A CA 1
ATOM 1748 C C . ARG A 1 219 ? 15.950 9.505 -17.517 1.00 95.81 219 ARG A C 1
ATOM 1750 O O . ARG A 1 219 ? 14.754 9.387 -17.764 1.00 95.81 219 ARG A O 1
ATOM 1757 N N . LEU A 1 220 ? 16.563 8.884 -16.508 1.00 96.62 220 LEU A N 1
ATOM 1758 C CA . LEU A 1 220 ? 15.826 8.094 -15.533 1.00 96.62 220 LEU A CA 1
ATOM 1759 C C . LEU A 1 220 ? 14.821 8.978 -14.788 1.00 96.62 220 LEU A C 1
ATOM 1761 O O . LEU A 1 220 ? 13.650 8.628 -14.742 1.00 96.62 220 LEU A O 1
ATOM 1765 N N . ALA A 1 221 ? 15.231 10.155 -14.307 1.00 97.25 221 ALA A N 1
ATOM 1766 C CA . ALA A 1 221 ? 14.339 11.087 -13.614 1.00 97.25 221 ALA A CA 1
ATOM 1767 C C . ALA A 1 221 ? 13.078 11.449 -14.429 1.00 97.25 221 ALA A C 1
ATOM 1769 O O . ALA A 1 221 ? 11.977 11.463 -13.881 1.00 97.25 221 ALA A O 1
ATOM 1770 N N . CYS A 1 222 ? 13.212 11.681 -15.741 1.00 95.06 222 CYS A N 1
ATOM 1771 C CA . CYS A 1 222 ? 12.067 11.927 -16.625 1.00 95.06 222 CYS A CA 1
ATOM 1772 C C . CYS A 1 222 ? 11.128 10.719 -16.761 1.00 95.06 222 CYS A C 1
ATOM 1774 O O . CYS A 1 222 ? 9.925 10.906 -16.906 1.00 95.06 222 CYS A O 1
ATOM 1776 N N . LEU A 1 223 ? 11.655 9.493 -16.739 1.00 95.00 223 LEU A N 1
ATOM 1777 C CA . LEU A 1 223 ? 10.820 8.289 -16.754 1.00 95.00 223 LEU A CA 1
ATOM 1778 C C . LEU A 1 223 ? 10.116 8.087 -15.406 1.00 95.00 223 LEU A C 1
ATOM 1780 O O . LEU A 1 223 ? 8.930 7.766 -15.375 1.00 95.00 223 LEU A O 1
ATOM 1784 N N . LEU A 1 224 ? 10.824 8.327 -14.298 1.00 95.88 224 LEU A N 1
ATOM 1785 C CA . LEU A 1 224 ? 10.283 8.215 -12.943 1.00 95.88 224 LEU A CA 1
ATOM 1786 C C . LEU A 1 224 ? 9.116 9.181 -12.702 1.00 95.88 224 LEU A C 1
ATOM 1788 O O . LEU A 1 224 ? 8.120 8.787 -12.102 1.00 95.88 224 LEU A O 1
ATOM 1792 N N . SER A 1 225 ? 9.177 10.413 -13.220 1.00 93.88 225 SER A N 1
ATOM 1793 C CA . SER A 1 225 ? 8.081 11.386 -13.068 1.00 93.88 225 SER A CA 1
ATOM 1794 C C . SER A 1 225 ? 6.794 10.988 -13.799 1.00 93.88 225 SER A C 1
ATOM 1796 O O . SER A 1 225 ? 5.726 11.530 -13.524 1.00 93.88 225 SER A O 1
ATOM 1798 N N . GLN A 1 226 ? 6.878 10.025 -14.719 1.00 90.81 226 GLN A N 1
ATOM 1799 C CA . GLN A 1 226 ? 5.737 9.476 -15.450 1.00 90.81 226 GLN A CA 1
ATOM 1800 C C . GLN A 1 226 ? 5.255 8.133 -14.875 1.00 90.81 226 GLN A C 1
ATOM 1802 O O . GLN A 1 226 ? 4.309 7.534 -15.398 1.00 90.81 226 GLN A O 1
ATOM 1807 N N . ALA A 1 227 ? 5.894 7.644 -13.810 1.00 90.12 227 ALA A N 1
ATOM 1808 C CA . ALA A 1 227 ? 5.659 6.319 -13.268 1.00 90.12 227 ALA A CA 1
ATOM 1809 C C . ALA A 1 227 ? 4.258 6.184 -12.643 1.00 90.12 227 ALA A C 1
ATOM 1811 O O . ALA A 1 227 ? 3.850 6.923 -11.746 1.00 90.12 227 ALA A O 1
ATOM 1812 N N . GLY A 1 228 ? 3.499 5.196 -13.116 1.00 78.38 228 GLY A N 1
ATOM 1813 C CA . GLY A 1 228 ? 2.110 4.983 -12.702 1.00 78.38 228 GLY A CA 1
ATOM 1814 C C . GLY A 1 228 ? 1.113 6.022 -13.218 1.00 78.38 228 GLY A C 1
ATOM 1815 O O . GLY A 1 228 ? 0.041 6.168 -12.638 1.00 78.38 228 GLY A O 1
ATOM 1816 N N . GLY A 1 229 ? 1.477 6.747 -14.280 1.00 81.25 229 GLY A N 1
ATOM 1817 C CA . GLY A 1 229 ? 0.565 7.563 -15.078 1.00 81.25 229 GLY A CA 1
ATOM 1818 C C . GLY A 1 229 ? 0.063 6.807 -16.313 1.00 81.25 229 GLY A C 1
ATOM 1819 O O . GLY A 1 229 ? -0.705 5.853 -16.213 1.00 81.25 229 GLY A O 1
ATOM 1820 N N . SER A 1 230 ? 0.501 7.241 -17.498 1.00 80.50 230 SER A N 1
ATOM 1821 C CA . SER A 1 230 ? 0.043 6.713 -18.792 1.00 80.50 230 SER A CA 1
ATOM 1822 C C . SER A 1 230 ? 0.465 5.258 -19.039 1.00 80.50 230 SER A C 1
ATOM 1824 O O . SER A 1 230 ? 1.648 4.916 -18.982 1.00 80.50 230 SER A O 1
ATOM 1826 N N . THR A 1 231 ? -0.495 4.411 -19.422 1.00 87.06 231 THR A N 1
ATOM 1827 C CA . THR A 1 231 ? -0.248 3.022 -19.850 1.00 87.06 231 THR A CA 1
ATOM 1828 C C . THR A 1 231 ? 0.516 2.933 -21.177 1.00 87.06 231 THR A C 1
ATOM 1830 O O . THR A 1 231 ? 1.169 1.923 -21.437 1.00 87.06 231 THR A O 1
ATOM 1833 N N . LEU A 1 232 ? 0.505 3.991 -21.998 1.00 90.38 232 LEU A N 1
ATOM 1834 C CA . LEU A 1 232 ? 1.291 4.050 -23.237 1.00 90.38 232 LEU A CA 1
ATOM 1835 C C . LEU A 1 232 ? 2.792 4.082 -22.941 1.00 90.38 232 LEU A C 1
ATOM 1837 O O . LEU A 1 232 ? 3.543 3.294 -23.510 1.00 90.38 232 LEU A O 1
ATOM 1841 N N . ASN A 1 233 ? 3.210 4.918 -21.986 1.00 89.75 233 ASN A N 1
ATOM 1842 C CA . ASN A 1 233 ? 4.616 5.020 -21.588 1.00 89.75 233 ASN A CA 1
ATOM 1843 C C . ASN A 1 233 ? 5.120 3.675 -21.060 1.00 89.75 233 ASN A C 1
ATOM 1845 O O . ASN A 1 233 ? 6.202 3.229 -21.424 1.00 89.75 233 ASN A O 1
ATOM 1849 N N . ARG A 1 234 ? 4.290 2.989 -20.267 1.00 92.94 234 ARG A N 1
ATOM 1850 C CA . ARG A 1 234 ? 4.560 1.634 -19.779 1.00 92.94 234 ARG A CA 1
ATOM 1851 C C . ARG A 1 234 ? 4.807 0.646 -20.926 1.00 92.94 234 ARG A C 1
ATOM 1853 O O . ARG A 1 234 ? 5.782 -0.099 -20.894 1.00 92.94 234 ARG A O 1
ATOM 1860 N N . SER A 1 235 ? 3.958 0.668 -21.957 1.00 94.38 235 SER A N 1
ATOM 1861 C CA . SER A 1 235 ? 4.122 -0.181 -23.146 1.00 94.38 235 SER A CA 1
ATOM 1862 C C . SER A 1 235 ? 5.415 0.124 -23.905 1.00 94.38 235 SER A C 1
ATOM 1864 O O . SER A 1 235 ? 6.079 -0.797 -24.379 1.00 94.38 235 SER A O 1
ATOM 1866 N N . ASP A 1 236 ? 5.804 1.393 -24.010 1.00 95.56 236 ASP A N 1
ATOM 1867 C CA . ASP A 1 236 ? 7.041 1.774 -24.692 1.00 95.56 236 ASP A CA 1
ATOM 1868 C C . ASP A 1 236 ? 8.294 1.366 -23.901 1.00 95.56 236 ASP A C 1
ATOM 1870 O O . ASP A 1 236 ? 9.256 0.879 -24.500 1.00 95.56 236 ASP A O 1
ATOM 1874 N N . VAL A 1 237 ? 8.264 1.455 -22.565 1.00 96.00 237 VAL A N 1
ATOM 1875 C CA . VAL A 1 237 ? 9.328 0.913 -21.699 1.00 96.00 237 VAL A CA 1
ATOM 1876 C C . VAL A 1 237 ? 9.435 -0.609 -21.860 1.00 96.00 237 VAL A C 1
ATOM 1878 O O . VAL A 1 237 ? 10.540 -1.122 -22.034 1.00 96.00 237 VAL A O 1
ATOM 1881 N N . ALA A 1 238 ? 8.308 -1.328 -21.899 1.00 96.12 238 ALA A N 1
ATOM 1882 C CA . ALA A 1 238 ? 8.292 -2.776 -22.130 1.00 96.12 238 ALA A CA 1
ATOM 1883 C C . ALA A 1 238 ? 8.922 -3.157 -23.484 1.00 96.12 238 ALA A C 1
ATOM 1885 O O . ALA A 1 238 ? 9.798 -4.019 -23.547 1.00 96.12 238 ALA A O 1
ATOM 1886 N N . LYS A 1 239 ? 8.570 -2.450 -24.568 1.00 97.12 239 LYS A N 1
ATOM 1887 C CA . LYS A 1 239 ? 9.203 -2.655 -25.886 1.00 97.12 239 LYS A CA 1
ATOM 1888 C C . LYS A 1 239 ? 10.709 -2.403 -25.841 1.00 97.12 239 LYS A C 1
ATOM 1890 O O . LYS A 1 239 ? 11.469 -3.093 -26.519 1.00 97.12 239 LYS A O 1
ATOM 1895 N N . GLN A 1 240 ? 11.153 -1.403 -25.078 1.00 96.12 240 GLN A N 1
ATOM 1896 C CA . GLN A 1 240 ? 12.574 -1.098 -24.947 1.00 96.12 240 GLN A CA 1
ATOM 1897 C C . GLN A 1 240 ? 13.337 -2.232 -24.246 1.00 96.12 240 GLN A C 1
ATOM 1899 O O . GLN A 1 240 ? 14.427 -2.589 -24.703 1.00 96.12 240 GLN A O 1
ATOM 1904 N N . LEU A 1 241 ? 12.753 -2.825 -23.202 1.00 96.44 241 LEU A N 1
ATOM 1905 C CA . LEU A 1 241 ? 13.291 -4.016 -22.540 1.00 96.44 241 LEU A CA 1
ATOM 1906 C C . LEU A 1 241 ? 13.387 -5.198 -23.509 1.00 96.44 241 LEU A C 1
ATOM 1908 O O . LEU A 1 241 ? 14.442 -5.822 -23.609 1.00 96.44 241 LEU A O 1
ATOM 1912 N N . ASP A 1 242 ? 12.346 -5.450 -24.304 1.00 96.56 242 ASP A N 1
ATOM 1913 C CA . ASP A 1 242 ? 12.359 -6.523 -25.304 1.00 96.56 242 ASP A CA 1
ATOM 1914 C C . ASP A 1 242 ? 13.443 -6.314 -26.367 1.00 96.56 242 ASP A C 1
ATOM 1916 O O . ASP A 1 242 ? 14.116 -7.261 -26.777 1.00 96.56 242 ASP A O 1
ATOM 1920 N N . ILE A 1 243 ? 13.668 -5.074 -26.815 1.00 96.44 243 ILE A N 1
ATOM 1921 C CA . ILE A 1 243 ? 14.761 -4.756 -27.746 1.00 96.44 243 ILE A CA 1
ATOM 1922 C C . ILE A 1 243 ? 16.122 -5.054 -27.111 1.00 96.44 243 ILE A C 1
ATOM 1924 O O . ILE A 1 243 ? 17.007 -5.563 -27.804 1.00 96.44 243 ILE A O 1
ATOM 1928 N N . TRP A 1 244 ? 16.313 -4.727 -25.831 1.00 95.69 244 TRP A N 1
ATOM 1929 C CA . TRP A 1 244 ? 17.563 -5.008 -25.125 1.00 95.69 244 TRP A CA 1
ATOM 1930 C C . TRP A 1 244 ? 17.803 -6.507 -24.971 1.00 95.69 244 TRP A C 1
ATOM 1932 O O . TRP A 1 244 ? 18.869 -6.967 -25.381 1.00 95.69 244 TRP A O 1
ATOM 1942 N N . ARG A 1 245 ? 16.798 -7.263 -24.517 1.00 94.62 245 ARG A N 1
ATOM 1943 C CA . ARG A 1 245 ? 16.837 -8.731 -24.392 1.00 94.62 245 ARG A CA 1
ATOM 1944 C C . ARG A 1 245 ? 17.148 -9.410 -25.725 1.00 94.62 245 ARG A C 1
ATOM 1946 O O . ARG A 1 245 ? 18.086 -10.192 -25.842 1.00 94.62 245 ARG A O 1
ATOM 1953 N N . ASN A 1 246 ? 16.434 -9.034 -26.789 1.00 94.75 246 ASN A N 1
ATOM 1954 C CA . ASN A 1 246 ? 16.624 -9.618 -28.123 1.00 94.75 246 ASN A CA 1
ATOM 1955 C C . ASN A 1 246 ? 18.006 -9.334 -28.729 1.00 94.75 246 ASN A C 1
ATOM 1957 O O . ASN A 1 246 ? 18.473 -10.078 -29.590 1.00 94.75 246 ASN A O 1
ATOM 1961 N N . LYS A 1 247 ? 18.655 -8.242 -28.314 1.00 93.06 247 LYS A N 1
ATOM 1962 C CA . LYS A 1 247 ? 20.005 -7.873 -28.757 1.00 93.06 247 LYS A CA 1
ATOM 1963 C C . LYS A 1 247 ? 21.102 -8.310 -27.780 1.00 93.06 247 LYS A C 1
ATOM 1965 O O . LYS A 1 247 ? 22.266 -8.037 -28.062 1.00 93.06 247 LYS A O 1
ATOM 1970 N N . GLY A 1 248 ? 20.750 -8.956 -26.665 1.00 89.06 248 GLY A N 1
ATOM 1971 C CA . GLY A 1 248 ? 21.684 -9.360 -25.610 1.00 89.06 248 GLY A CA 1
ATOM 1972 C C . GLY A 1 248 ? 22.374 -8.183 -24.914 1.00 89.06 248 GLY A C 1
ATOM 1973 O O . GLY A 1 248 ? 23.534 -8.296 -24.528 1.00 89.06 248 GLY A O 1
ATOM 1974 N N . LEU A 1 249 ? 21.703 -7.029 -24.829 1.00 88.56 249 LEU A N 1
ATOM 1975 C CA . LEU A 1 249 ? 22.218 -5.823 -24.162 1.00 88.56 249 LEU A CA 1
ATOM 1976 C C . LEU A 1 249 ? 21.906 -5.806 -22.661 1.00 88.56 249 LEU A C 1
ATOM 1978 O O . LEU A 1 249 ? 22.561 -5.106 -21.898 1.00 88.56 249 LEU A O 1
ATOM 1982 N N . ASP A 1 250 ? 20.910 -6.573 -22.245 1.00 85.19 250 ASP A N 1
ATOM 1983 C CA . ASP A 1 250 ? 20.553 -6.823 -20.850 1.00 85.19 250 ASP A CA 1
ATOM 1984 C C . ASP A 1 250 ? 21.628 -7.619 -20.090 1.00 85.19 250 ASP A C 1
ATOM 1986 O O . ASP A 1 250 ? 21.697 -7.557 -18.868 1.00 85.19 250 ASP A O 1
ATOM 1990 N N . PHE A 1 251 ? 22.523 -8.309 -20.801 1.00 80.06 251 PHE A N 1
ATOM 1991 C CA . PHE A 1 251 ? 23.646 -9.028 -20.209 1.00 80.06 251 PHE A CA 1
ATOM 1992 C C . PHE A 1 251 ? 24.928 -8.175 -20.225 1.00 80.06 251 PHE A C 1
ATOM 1994 O O . PHE A 1 251 ? 25.493 -7.899 -21.281 1.00 80.06 251 PHE A O 1
ATOM 2001 N N . ASN A 1 252 ? 25.421 -7.779 -19.045 1.00 81.38 252 ASN A N 1
ATOM 2002 C CA . ASN A 1 252 ? 26.681 -7.047 -18.787 1.00 81.38 252 ASN A CA 1
ATOM 2003 C C . ASN A 1 252 ? 26.805 -5.594 -19.291 1.00 81.38 252 ASN A C 1
ATOM 2005 O O . ASN A 1 252 ? 27.757 -4.921 -18.893 1.00 81.38 252 ASN A O 1
ATOM 2009 N N . PHE A 1 253 ? 25.913 -5.088 -20.150 1.00 90.31 253 PHE A N 1
ATOM 2010 C CA . PHE A 1 253 ? 26.005 -3.702 -20.649 1.00 90.31 253 PHE A CA 1
ATOM 2011 C C . PHE A 1 253 ? 25.137 -2.709 -19.878 1.00 90.31 253 PHE A C 1
ATOM 2013 O O . PHE A 1 253 ? 25.415 -1.509 -19.901 1.00 90.31 253 PHE A O 1
ATOM 2020 N N . ILE A 1 254 ? 24.086 -3.194 -19.222 1.00 92.94 254 ILE A N 1
ATOM 2021 C CA . ILE A 1 254 ? 23.157 -2.387 -18.437 1.00 92.94 254 ILE A CA 1
ATOM 2022 C C . ILE A 1 254 ? 23.224 -2.876 -16.991 1.00 92.94 254 ILE A C 1
ATOM 2024 O O . ILE A 1 254 ? 23.259 -4.076 -16.737 1.00 92.94 254 ILE A O 1
ATOM 2028 N N . GLU A 1 255 ? 23.279 -1.933 -16.052 1.00 93.81 255 GLU A N 1
ATOM 2029 C CA . GLU A 1 255 ? 23.267 -2.218 -14.615 1.00 93.81 255 GLU A CA 1
ATOM 2030 C C . GLU A 1 255 ? 21.996 -2.998 -14.242 1.00 93.81 255 GLU A C 1
ATOM 2032 O O . GLU A 1 255 ? 20.897 -2.635 -14.666 1.00 93.81 255 GLU A O 1
ATOM 2037 N N . GLU A 1 256 ? 22.124 -4.034 -13.416 1.00 93.31 256 GLU A N 1
ATOM 2038 C CA . GLU A 1 256 ? 20.995 -4.881 -13.007 1.00 93.31 256 GLU A CA 1
ATOM 2039 C C . GLU A 1 256 ? 19.896 -4.073 -12.300 1.00 93.31 256 GLU A C 1
ATOM 2041 O O . GLU A 1 256 ? 18.727 -4.145 -12.675 1.00 93.31 256 GLU A O 1
ATOM 2046 N N . ASP A 1 257 ? 20.275 -3.192 -11.369 1.00 95.00 257 ASP A N 1
ATOM 2047 C CA . ASP A 1 257 ? 19.340 -2.291 -10.683 1.00 95.00 257 ASP A CA 1
ATOM 2048 C C . ASP A 1 257 ? 18.624 -1.335 -11.652 1.00 95.00 257 ASP A C 1
ATOM 2050 O O . ASP A 1 257 ? 17.484 -0.927 -11.423 1.00 95.00 257 ASP A O 1
ATOM 2054 N N . ARG A 1 258 ? 19.268 -0.983 -12.771 1.00 96.12 258 ARG A N 1
ATOM 2055 C CA . ARG A 1 258 ? 18.660 -0.146 -13.810 1.00 96.12 258 ARG A CA 1
ATOM 2056 C C . ARG A 1 258 ? 17.638 -0.938 -14.612 1.00 96.12 258 ARG A C 1
ATOM 2058 O O . ARG A 1 258 ? 16.558 -0.415 -14.868 1.00 96.12 258 ARG A O 1
ATOM 2065 N N . LEU A 1 259 ? 17.949 -2.179 -14.987 1.00 95.88 259 LEU A N 1
ATOM 2066 C CA . LEU A 1 259 ? 16.977 -3.071 -15.623 1.00 95.88 259 LEU A CA 1
ATOM 2067 C C . LEU A 1 259 ? 15.772 -3.275 -14.707 1.00 95.88 259 LEU A C 1
ATOM 2069 O O . LEU A 1 259 ? 14.645 -3.072 -15.145 1.00 95.88 259 LEU A O 1
ATOM 2073 N N . ARG A 1 260 ? 16.013 -3.527 -13.418 1.00 96.06 260 ARG A N 1
ATOM 2074 C CA . ARG A 1 260 ? 14.978 -3.676 -12.391 1.00 96.06 260 ARG A CA 1
ATOM 2075 C C . ARG A 1 260 ? 14.016 -2.486 -12.332 1.00 96.06 260 ARG A C 1
ATOM 2077 O O . ARG A 1 260 ? 12.799 -2.667 -12.292 1.00 96.06 260 ARG A O 1
ATOM 2084 N N . LEU A 1 261 ? 14.540 -1.261 -12.373 1.00 97.19 261 LEU A N 1
ATOM 2085 C CA . LEU A 1 261 ? 13.711 -0.054 -12.441 1.00 97.19 261 LEU A CA 1
ATOM 2086 C C . LEU A 1 261 ? 12.862 -0.014 -13.715 1.00 97.19 261 LEU A C 1
ATOM 2088 O O . LEU A 1 261 ? 11.687 0.336 -13.652 1.00 97.19 261 LEU A O 1
ATOM 2092 N N . TYR A 1 262 ? 13.427 -0.387 -14.863 1.00 97.00 262 TYR A N 1
ATOM 2093 C CA . TYR A 1 262 ? 12.681 -0.424 -16.120 1.00 97.00 262 TYR A CA 1
ATOM 2094 C C . TYR A 1 262 ? 11.603 -1.514 -16.115 1.00 97.00 262 TYR A C 1
ATOM 2096 O O . TYR A 1 262 ? 10.502 -1.243 -16.587 1.00 97.00 262 TYR A O 1
ATOM 2104 N N . GLU A 1 263 ? 11.866 -2.694 -15.545 1.00 97.31 263 GLU A N 1
ATOM 2105 C CA . GLU A 1 263 ? 10.849 -3.742 -15.363 1.00 97.31 263 GLU A CA 1
ATOM 2106 C C . GLU A 1 263 ? 9.667 -3.213 -14.549 1.00 97.31 263 GLU A C 1
ATOM 2108 O O . GLU A 1 263 ? 8.509 -3.358 -14.949 1.00 97.31 263 GLU A O 1
ATOM 2113 N N . LEU A 1 264 ? 9.948 -2.512 -13.445 1.00 97.06 264 LEU A N 1
ATOM 2114 C CA . LEU A 1 264 ? 8.898 -1.922 -12.623 1.00 97.06 264 LEU A CA 1
ATOM 2115 C C . LEU A 1 264 ? 8.105 -0.860 -13.395 1.00 97.06 264 LEU A C 1
ATOM 2117 O O . LEU A 1 264 ? 6.875 -0.871 -13.371 1.00 97.06 264 LEU A O 1
ATOM 2121 N N . LEU A 1 265 ? 8.790 0.029 -14.118 1.00 96.19 265 LEU A N 1
ATOM 2122 C CA . LEU A 1 265 ? 8.158 1.066 -14.941 1.00 96.19 265 LEU A CA 1
ATOM 2123 C C . LEU A 1 265 ? 7.352 0.492 -16.117 1.00 96.19 265 LEU A C 1
ATOM 2125 O O . LEU A 1 265 ? 6.389 1.124 -16.552 1.00 96.19 265 LEU A O 1
ATOM 2129 N N . ALA A 1 266 ? 7.710 -0.700 -16.600 1.00 95.94 266 ALA A N 1
ATOM 2130 C CA . ALA A 1 266 ? 6.956 -1.485 -17.575 1.00 95.94 266 ALA A CA 1
ATOM 2131 C C . ALA A 1 266 ? 5.771 -2.254 -16.955 1.00 95.94 266 ALA A C 1
ATOM 2133 O O . ALA A 1 266 ? 4.938 -2.791 -17.684 1.00 95.94 266 ALA A O 1
ATOM 2134 N N . GLY A 1 267 ? 5.646 -2.277 -15.625 1.00 95.00 267 GLY A N 1
ATOM 2135 C CA . GLY A 1 267 ? 4.609 -3.020 -14.905 1.00 95.00 267 GLY A CA 1
ATOM 2136 C C . GLY A 1 267 ? 4.910 -4.511 -14.720 1.00 95.00 267 GLY A C 1
ATOM 2137 O O . GLY A 1 267 ? 4.039 -5.255 -14.257 1.00 95.00 267 GLY A O 1
ATOM 2138 N N . ASN A 1 268 ? 6.133 -4.948 -15.026 1.00 95.69 268 ASN A N 1
ATOM 2139 C CA . ASN A 1 268 ? 6.617 -6.315 -14.838 1.00 95.69 268 ASN A CA 1
ATOM 2140 C C . ASN A 1 268 ? 7.086 -6.511 -13.388 1.00 95.69 268 ASN A C 1
ATOM 2142 O O . ASN A 1 268 ? 8.272 -6.633 -13.096 1.00 95.69 268 ASN A O 1
ATOM 2146 N N . ILE A 1 269 ? 6.137 -6.506 -12.449 1.00 96.12 269 ILE A N 1
ATOM 2147 C CA . ILE A 1 269 ? 6.436 -6.493 -11.005 1.00 96.12 269 ILE A CA 1
ATOM 2148 C C . ILE A 1 269 ? 7.278 -7.696 -10.567 1.00 96.12 269 ILE A C 1
ATOM 2150 O O . ILE A 1 269 ? 8.194 -7.531 -9.772 1.00 96.12 269 ILE A O 1
ATOM 2154 N N . HIS A 1 270 ? 6.989 -8.897 -11.071 1.00 95.62 270 HIS A N 1
ATOM 2155 C CA . HIS A 1 270 ? 7.714 -10.101 -10.654 1.00 95.62 270 HIS A CA 1
ATOM 2156 C C . HIS A 1 270 ? 9.165 -10.103 -11.146 1.00 95.62 270 HIS A C 1
ATOM 2158 O O . HIS A 1 270 ? 10.051 -10.467 -10.380 1.00 95.62 270 HIS A O 1
ATOM 2164 N N . ASP A 1 271 ? 9.414 -9.638 -12.374 1.00 95.19 271 ASP A N 1
ATOM 2165 C CA . ASP A 1 271 ? 10.775 -9.497 -12.905 1.00 95.19 271 ASP A CA 1
ATOM 2166 C C . ASP A 1 271 ? 11.550 -8.427 -12.125 1.00 95.19 271 ASP A C 1
ATOM 2168 O O . ASP A 1 271 ? 12.711 -8.620 -11.773 1.00 95.19 271 ASP A O 1
ATOM 2172 N N . ALA A 1 272 ? 10.880 -7.332 -11.751 1.00 96.12 272 ALA A N 1
ATOM 2173 C CA . ALA A 1 272 ? 11.459 -6.298 -10.900 1.00 96.12 272 ALA A CA 1
ATOM 2174 C C . ALA A 1 272 ? 11.770 -6.775 -9.463 1.00 96.12 272 ALA A C 1
ATOM 2176 O O . ALA A 1 272 ? 12.580 -6.161 -8.772 1.00 96.12 272 ALA A O 1
ATOM 2177 N N . LEU A 1 273 ? 11.130 -7.847 -8.990 1.00 95.44 273 LEU A N 1
ATOM 2178 C CA . LEU A 1 273 ? 11.276 -8.380 -7.629 1.00 95.44 273 LEU A CA 1
ATOM 2179 C C . LEU A 1 273 ? 11.978 -9.741 -7.574 1.00 95.44 273 LEU A C 1
ATOM 2181 O O . LEU A 1 273 ? 11.942 -10.382 -6.528 1.00 95.44 273 LEU A O 1
ATOM 2185 N N . HIS A 1 274 ? 12.589 -10.202 -8.668 1.00 89.50 274 HIS A N 1
ATOM 2186 C CA . HIS A 1 274 ? 13.071 -11.581 -8.821 1.00 89.50 274 HIS A CA 1
ATOM 2187 C C . HIS A 1 274 ? 13.863 -12.131 -7.614 1.00 89.50 274 HIS A C 1
ATOM 2189 O O . HIS A 1 274 ? 13.707 -13.289 -7.229 1.00 89.50 274 HIS A O 1
ATOM 2195 N N . ASP A 1 275 ? 14.676 -11.286 -6.994 1.00 89.44 275 ASP A N 1
ATOM 2196 C CA . ASP A 1 275 ? 15.572 -11.555 -5.869 1.00 89.44 275 ASP A CA 1
ATOM 2197 C C . ASP A 1 275 ? 15.269 -10.690 -4.628 1.00 89.44 275 ASP A C 1
ATOM 2199 O O . ASP A 1 275 ? 15.979 -10.770 -3.624 1.00 89.44 275 ASP A O 1
ATOM 2203 N N . ILE A 1 276 ? 14.206 -9.878 -4.666 1.00 90.75 276 ILE A N 1
ATOM 2204 C CA . ILE A 1 276 ? 13.848 -8.939 -3.599 1.00 90.75 276 ILE A CA 1
ATOM 2205 C C . ILE A 1 276 ? 12.543 -9.370 -2.943 1.00 90.75 276 ILE A C 1
ATOM 2207 O O . ILE A 1 276 ? 11.483 -9.423 -3.566 1.00 90.75 276 ILE A O 1
ATOM 2211 N N . GLN A 1 277 ? 12.604 -9.598 -1.635 1.00 89.50 277 GLN A N 1
ATOM 2212 C CA . GLN A 1 277 ? 11.410 -9.804 -0.827 1.00 89.50 277 GLN A CA 1
ATOM 2213 C C . GLN A 1 277 ? 10.856 -8.462 -0.353 1.00 89.50 277 GLN A C 1
ATOM 2215 O O . GLN A 1 277 ? 11.582 -7.623 0.180 1.00 89.50 277 GLN A O 1
ATOM 2220 N N . ILE A 1 278 ? 9.552 -8.278 -0.534 1.00 93.12 278 ILE A N 1
ATOM 2221 C CA . ILE A 1 278 ? 8.806 -7.128 -0.025 1.00 93.12 278 ILE A CA 1
ATOM 2222 C C . ILE A 1 278 ? 7.585 -7.611 0.749 1.00 93.12 278 ILE A C 1
ATOM 2224 O O . ILE A 1 278 ? 7.090 -8.719 0.523 1.00 93.12 278 ILE A O 1
ATOM 2228 N N . ASP A 1 279 ? 7.085 -6.766 1.645 1.00 93.12 279 ASP A N 1
ATOM 2229 C CA . ASP A 1 279 ? 5.831 -7.031 2.335 1.00 93.12 279 ASP A CA 1
ATOM 2230 C C . ASP A 1 279 ? 4.637 -6.935 1.378 1.00 93.12 279 ASP A C 1
ATOM 2232 O O . ASP A 1 279 ? 4.681 -6.363 0.280 1.00 93.12 279 ASP A O 1
ATOM 2236 N N . TRP A 1 280 ? 3.536 -7.531 1.817 1.00 95.50 280 TRP A N 1
ATOM 2237 C CA . TRP A 1 280 ? 2.330 -7.661 1.018 1.00 95.50 280 TRP A CA 1
ATOM 2238 C C . TRP A 1 280 ? 1.664 -6.317 0.691 1.00 95.50 280 TRP A C 1
ATOM 2240 O O . TRP A 1 280 ? 1.064 -6.192 -0.378 1.00 95.50 280 TRP A O 1
ATOM 2250 N N . ARG A 1 281 ? 1.800 -5.303 1.563 1.00 96.19 281 ARG A N 1
ATOM 2251 C CA . ARG A 1 281 ? 1.238 -3.956 1.360 1.00 96.19 281 ARG A CA 1
ATOM 2252 C C . ARG A 1 281 ? 1.998 -3.240 0.254 1.00 96.19 281 ARG A C 1
ATOM 2254 O O . ARG A 1 281 ? 1.369 -2.714 -0.664 1.00 96.19 281 ARG A O 1
ATOM 2261 N N . ARG A 1 282 ? 3.337 -3.304 0.263 1.00 96.56 282 ARG A N 1
ATOM 2262 C CA . ARG A 1 282 ? 4.157 -2.818 -0.857 1.00 96.56 282 ARG A CA 1
ATOM 2263 C C . ARG A 1 282 ? 3.801 -3.536 -2.148 1.00 96.56 282 ARG A C 1
ATOM 2265 O O . ARG A 1 282 ? 3.573 -2.866 -3.147 1.00 96.56 282 ARG A O 1
ATOM 2272 N N . PHE A 1 283 ? 3.682 -4.865 -2.143 1.00 97.75 283 PHE A N 1
ATOM 2273 C CA . PHE A 1 283 ? 3.325 -5.617 -3.352 1.00 97.75 283 PHE A CA 1
ATOM 2274 C C . PHE A 1 283 ? 1.950 -5.214 -3.912 1.00 97.75 283 PHE A C 1
ATOM 2276 O O . PHE A 1 283 ? 1.820 -4.973 -5.114 1.00 97.75 283 PHE A O 1
ATOM 2283 N N . LEU A 1 284 ? 0.937 -5.075 -3.051 1.00 97.88 284 LEU A N 1
ATOM 2284 C CA . LEU A 1 284 ? -0.384 -4.567 -3.433 1.00 97.88 284 LEU A CA 1
ATOM 2285 C C . LEU A 1 284 ? -0.299 -3.143 -4.007 1.00 97.88 284 LEU A C 1
ATOM 2287 O O . LEU A 1 284 ? -0.901 -2.855 -5.043 1.00 97.88 284 LEU A O 1
ATOM 2291 N N . GLY A 1 285 ? 0.500 -2.276 -3.385 1.00 97.38 285 GLY A N 1
ATOM 2292 C CA . GLY A 1 285 ? 0.820 -0.954 -3.915 1.00 97.38 285 GLY A CA 1
ATOM 2293 C C . GLY A 1 285 ? 1.439 -1.028 -5.306 1.00 97.38 285 GLY A C 1
ATOM 2294 O O . GLY A 1 285 ? 0.950 -0.372 -6.222 1.00 97.38 285 GLY A O 1
ATOM 2295 N N . LEU A 1 286 ? 2.439 -1.888 -5.522 1.00 97.50 286 LEU A N 1
ATOM 2296 C CA . LEU A 1 286 ? 3.068 -2.053 -6.832 1.00 97.50 286 LEU A CA 1
ATOM 2297 C C . LEU A 1 286 ? 2.056 -2.474 -7.905 1.00 97.50 286 LEU A C 1
ATOM 2299 O O . LEU A 1 286 ? 2.076 -1.915 -9.006 1.00 97.50 286 LEU A O 1
ATOM 2303 N N . LEU A 1 287 ? 1.149 -3.408 -7.584 1.00 97.06 287 LEU A N 1
ATOM 2304 C CA . LEU A 1 287 ? 0.060 -3.803 -8.483 1.00 97.06 287 LEU A CA 1
ATOM 2305 C C . LEU A 1 287 ? -0.771 -2.584 -8.877 1.00 97.06 287 LEU A C 1
ATOM 2307 O O . LEU A 1 287 ? -0.964 -2.331 -10.064 1.00 97.06 287 LEU A O 1
ATOM 2311 N N . MET A 1 288 ? -1.224 -1.805 -7.897 1.00 96.19 288 MET A N 1
ATOM 2312 C CA . MET A 1 288 ? -2.071 -0.640 -8.133 1.00 96.19 288 MET A CA 1
ATOM 2313 C C . MET A 1 288 ? -1.364 0.497 -8.870 1.00 96.19 288 MET A C 1
ATOM 2315 O O . MET A 1 288 ? -1.982 1.143 -9.716 1.00 96.19 288 MET A O 1
ATOM 2319 N N . TRP A 1 289 ? -0.099 0.756 -8.548 1.00 95.81 289 TRP A N 1
ATOM 2320 C CA . TRP A 1 289 ? 0.656 1.900 -9.050 1.00 95.81 289 TRP A CA 1
ATOM 2321 C C . TRP A 1 289 ? 1.294 1.640 -10.410 1.00 95.81 289 TRP A C 1
ATOM 2323 O O . TRP A 1 289 ? 1.342 2.554 -11.228 1.00 95.81 289 TRP A O 1
ATOM 2333 N N . TYR A 1 290 ? 1.781 0.423 -10.671 1.00 95.75 290 TYR A N 1
ATOM 2334 C CA . TYR A 1 290 ? 2.627 0.151 -11.838 1.00 95.75 290 TYR A CA 1
ATOM 2335 C C . TYR A 1 290 ? 2.091 -0.928 -12.781 1.00 95.75 290 TYR A C 1
ATOM 2337 O O . TYR A 1 290 ? 2.477 -0.917 -13.946 1.00 95.75 290 TYR A O 1
ATOM 2345 N N . LYS A 1 291 ? 1.189 -1.823 -12.351 1.00 95.00 291 LYS A N 1
ATOM 2346 C CA . LYS A 1 291 ? 0.644 -2.893 -13.218 1.00 95.00 291 LYS A CA 1
ATOM 2347 C C . LYS A 1 291 ? -0.796 -2.657 -13.650 1.00 95.00 291 LYS A C 1
ATOM 2349 O O . LYS A 1 291 ? -1.123 -2.849 -14.818 1.00 95.00 291 LYS A O 1
ATOM 2354 N N . LEU A 1 292 ? -1.660 -2.214 -12.751 1.00 94.88 292 LEU A N 1
ATOM 2355 C CA . LEU A 1 292 ? -3.066 -1.981 -13.054 1.00 94.88 292 LEU A CA 1
ATOM 2356 C C . LEU A 1 292 ? -3.260 -0.624 -13.759 1.00 94.88 292 LEU A C 1
ATOM 2358 O O . LEU A 1 292 ? -2.474 0.307 -13.544 1.00 94.88 292 LEU A O 1
ATOM 2362 N N . PRO A 1 293 ? -4.261 -0.507 -14.646 1.00 92.56 293 PRO A N 1
ATOM 2363 C CA . PRO A 1 293 ? -4.711 0.778 -15.174 1.00 92.56 293 PRO A CA 1
ATOM 2364 C C . PRO A 1 293 ? -5.194 1.741 -14.069 1.00 92.56 293 PRO A C 1
ATOM 2366 O O . PRO A 1 293 ? -5.721 1.280 -13.049 1.00 92.56 293 PRO A O 1
ATOM 2369 N N . PRO A 1 294 ? -5.037 3.068 -14.238 1.00 87.75 294 PRO A N 1
ATOM 2370 C CA . PRO A 1 294 ? -5.404 4.057 -13.217 1.00 87.75 294 PRO A CA 1
ATOM 2371 C C . PRO A 1 294 ? -6.912 4.119 -12.918 1.00 87.75 294 PRO A C 1
ATOM 2373 O O . PRO A 1 294 ? -7.284 4.495 -11.811 1.00 87.75 294 PRO A O 1
ATOM 2376 N N . ASP A 1 295 ? -7.750 3.709 -13.867 1.00 88.06 295 ASP A N 1
ATOM 2377 C CA . ASP A 1 295 ? -9.212 3.601 -13.795 1.00 88.06 295 ASP A CA 1
ATOM 2378 C C . ASP A 1 295 ? -9.705 2.276 -13.180 1.00 88.06 295 ASP A C 1
ATOM 2380 O O . ASP A 1 295 ? -10.904 2.082 -12.992 1.00 88.06 295 ASP A O 1
ATOM 2384 N N . THR A 1 296 ? -8.796 1.363 -12.815 1.00 93.19 296 THR A N 1
ATOM 2385 C CA . THR A 1 296 ? -9.167 0.095 -12.165 1.00 93.19 296 THR A CA 1
ATOM 2386 C C . THR A 1 296 ? -9.812 0.357 -10.803 1.00 93.19 296 THR A C 1
ATOM 2388 O O . THR A 1 296 ? -9.238 1.047 -9.955 1.00 93.19 296 THR A O 1
ATOM 2391 N N . SER A 1 297 ? -10.974 -0.243 -10.547 1.00 93.94 297 SER A N 1
ATOM 2392 C CA . SER A 1 297 ? -11.660 -0.131 -9.257 1.00 93.94 297 SER A CA 1
ATOM 2393 C C . SER A 1 297 ? -10.865 -0.793 -8.118 1.00 93.94 297 SER A C 1
ATOM 2395 O O . SER A 1 297 ? -10.030 -1.674 -8.344 1.00 93.94 297 SER A O 1
ATOM 2397 N N . LEU A 1 298 ? -11.110 -0.376 -6.869 1.00 95.50 298 LEU A N 1
ATOM 2398 C CA . LEU A 1 298 ? -10.498 -1.021 -5.699 1.00 95.50 298 LEU A CA 1
ATOM 2399 C C . LEU A 1 298 ? -10.856 -2.515 -5.581 1.00 95.50 298 LEU A C 1
ATOM 2401 O O . LEU A 1 298 ? -9.927 -3.301 -5.408 1.00 95.50 298 LEU A O 1
ATOM 2405 N N . PRO A 1 299 ? -12.129 -2.941 -5.747 1.00 95.12 299 PRO A N 1
ATOM 2406 C CA . PRO A 1 299 ? -12.478 -4.363 -5.743 1.00 95.12 299 PRO A CA 1
ATOM 2407 C C . PRO A 1 299 ? -11.647 -5.192 -6.731 1.00 95.12 299 PRO A C 1
ATOM 2409 O O . PRO A 1 299 ? -11.014 -6.164 -6.329 1.00 95.12 299 PRO A O 1
ATOM 2412 N N . ALA A 1 300 ? -11.529 -4.741 -7.986 1.00 95.62 300 ALA A N 1
ATOM 2413 C CA . ALA A 1 300 ? -10.744 -5.442 -9.002 1.00 95.62 300 ALA A CA 1
ATOM 2414 C C . ALA A 1 300 ? -9.242 -5.504 -8.656 1.00 95.62 300 ALA A C 1
ATOM 2416 O O . ALA A 1 300 ? -8.563 -6.492 -8.950 1.00 95.62 300 ALA A O 1
ATOM 2417 N N . ALA A 1 301 ? -8.699 -4.468 -8.004 1.00 96.75 301 ALA A N 1
ATOM 2418 C CA . ALA A 1 301 ? -7.318 -4.485 -7.524 1.00 96.75 301 ALA A CA 1
ATOM 2419 C C . ALA A 1 301 ? -7.107 -5.517 -6.401 1.00 96.75 301 ALA A C 1
ATOM 2421 O O . ALA A 1 301 ? -6.107 -6.239 -6.413 1.00 96.75 301 ALA A O 1
ATOM 2422 N N . PHE A 1 302 ? -8.054 -5.622 -5.465 1.00 96.75 302 PHE A N 1
ATOM 2423 C CA . PHE A 1 302 ? -8.006 -6.596 -4.370 1.00 96.75 302 PHE A CA 1
ATOM 2424 C C . PHE A 1 302 ? -8.153 -8.030 -4.878 1.00 96.75 302 PHE A C 1
ATOM 2426 O O . PHE A 1 302 ? -7.394 -8.904 -4.460 1.00 96.75 302 PHE A O 1
ATOM 2433 N N . GLU A 1 303 ? -9.052 -8.263 -5.833 1.00 95.62 303 GLU A N 1
ATOM 2434 C CA . GLU A 1 303 ? -9.198 -9.549 -6.521 1.00 95.62 303 GLU A CA 1
ATOM 2435 C C . GLU A 1 303 ? -7.929 -9.938 -7.282 1.00 95.62 303 GLU A C 1
ATOM 2437 O O . GLU A 1 303 ? -7.488 -11.082 -7.197 1.00 95.62 303 GLU A O 1
ATOM 2442 N N . THR A 1 304 ? -7.288 -8.985 -7.968 1.00 96.75 304 THR A N 1
ATOM 2443 C CA . THR A 1 304 ? -6.013 -9.231 -8.662 1.00 96.75 304 THR A CA 1
ATOM 2444 C C . THR A 1 304 ? -4.931 -9.676 -7.682 1.00 96.75 304 THR A C 1
ATOM 2446 O O . THR A 1 304 ? -4.213 -10.642 -7.937 1.00 96.75 304 THR A O 1
ATOM 2449 N N . TYR A 1 305 ? -4.810 -8.992 -6.544 1.00 97.75 305 TYR A N 1
ATOM 2450 C CA . TYR A 1 305 ? -3.861 -9.384 -5.507 1.00 97.75 305 TYR A CA 1
ATOM 2451 C C . TYR A 1 305 ? -4.206 -10.756 -4.914 1.00 97.75 305 TYR A C 1
ATOM 2453 O O . TYR A 1 305 ? -3.317 -11.593 -4.758 1.00 97.75 305 TYR A O 1
ATOM 2461 N N . LYS A 1 306 ? -5.491 -11.023 -4.650 1.00 95.12 306 LYS A N 1
ATOM 2462 C CA . LYS A 1 306 ? -5.960 -12.331 -4.185 1.00 95.12 306 LYS A CA 1
ATOM 2463 C C . LYS A 1 306 ? -5.622 -13.445 -5.180 1.00 95.12 306 LYS A C 1
ATOM 2465 O O . LYS A 1 306 ? -5.169 -14.502 -4.759 1.00 95.12 306 LYS A O 1
ATOM 2470 N N . HIS A 1 307 ? -5.782 -13.207 -6.477 1.00 95.81 307 HIS A N 1
ATOM 2471 C CA . HIS A 1 307 ? -5.395 -14.161 -7.512 1.00 95.81 307 HIS A CA 1
ATOM 2472 C C . HIS A 1 307 ? -3.890 -14.454 -7.470 1.00 95.81 307 HIS A C 1
ATOM 2474 O O . HIS A 1 307 ? -3.491 -15.614 -7.429 1.00 95.81 307 HIS A O 1
ATOM 2480 N N . CYS A 1 308 ? -3.045 -13.419 -7.394 1.00 96.25 308 CYS A N 1
ATOM 2481 C CA . CYS A 1 308 ? -1.601 -13.607 -7.224 1.00 96.25 308 CYS A CA 1
ATOM 2482 C C . CYS A 1 308 ? -1.262 -14.381 -5.938 1.00 96.25 308 CYS A C 1
ATOM 2484 O O . CYS A 1 308 ? -0.322 -15.173 -5.917 1.00 96.25 308 CYS A O 1
ATOM 2486 N N . LEU A 1 309 ? -2.025 -14.175 -4.864 1.00 94.31 309 LEU A N 1
ATOM 2487 C CA . LEU A 1 309 ? -1.855 -14.902 -3.609 1.00 94.31 309 LEU A CA 1
ATOM 2488 C C . LEU A 1 309 ? -2.213 -16.387 -3.758 1.00 94.31 309 LEU A C 1
ATOM 2490 O O . LEU A 1 309 ? -1.452 -17.241 -3.306 1.00 94.31 309 LEU A O 1
ATOM 2494 N N . ASP A 1 310 ? -3.325 -16.693 -4.427 1.00 92.81 310 ASP A N 1
ATOM 2495 C CA . ASP A 1 310 ? -3.780 -18.063 -4.685 1.00 92.81 310 ASP A CA 1
ATOM 2496 C C . ASP A 1 310 ? -2.807 -18.821 -5.619 1.00 92.81 310 ASP A C 1
ATOM 2498 O O . ASP A 1 310 ? -2.603 -20.025 -5.463 1.00 92.81 310 ASP A O 1
ATOM 2502 N N . GLU A 1 311 ? -2.137 -18.114 -6.537 1.00 94.50 311 GLU A N 1
ATOM 2503 C CA . GLU A 1 311 ? -1.058 -18.646 -7.387 1.00 94.50 311 GLU A CA 1
ATOM 2504 C C . GLU A 1 311 ? 0.302 -18.765 -6.673 1.00 94.50 311 GLU A C 1
ATOM 2506 O O . GLU A 1 311 ? 1.245 -19.332 -7.228 1.00 94.50 311 GLU A O 1
ATOM 2511 N N . GLY A 1 312 ? 0.437 -18.226 -5.458 1.00 92.62 312 GLY A N 1
ATOM 2512 C CA . GLY A 1 312 ? 1.702 -18.191 -4.721 1.00 92.62 312 GLY A CA 1
ATOM 2513 C C . GLY A 1 312 ? 2.731 -17.202 -5.280 1.00 92.62 312 GLY A C 1
ATOM 2514 O O . GLY A 1 312 ? 3.922 -17.335 -5.002 1.00 92.62 312 GLY A O 1
ATOM 2515 N N . THR A 1 313 ? 2.292 -16.217 -6.067 1.00 93.62 313 THR A N 1
ATOM 2516 C CA . THR A 1 313 ? 3.140 -15.181 -6.682 1.00 93.62 313 THR A CA 1
ATOM 2517 C C . THR A 1 313 ? 3.107 -13.843 -5.935 1.00 93.62 313 THR A C 1
ATOM 2519 O O . THR A 1 313 ? 3.884 -12.944 -6.261 1.00 93.62 313 THR A O 1
ATOM 2522 N N . ALA A 1 314 ? 2.245 -13.705 -4.922 1.00 95.06 314 ALA A N 1
ATOM 2523 C CA . ALA A 1 314 ? 2.199 -12.564 -4.007 1.00 95.06 314 ALA A CA 1
ATOM 2524 C C . ALA A 1 314 ? 2.658 -12.942 -2.583 1.00 95.06 314 ALA A C 1
ATOM 2526 O O . ALA A 1 314 ? 2.398 -14.060 -2.126 1.00 95.06 314 ALA A O 1
ATOM 2527 N N . PRO A 1 315 ? 3.283 -12.008 -1.836 1.00 94.19 315 PRO A N 1
ATOM 2528 C CA . PRO A 1 315 ? 3.544 -12.184 -0.410 1.00 94.19 315 PRO A CA 1
ATOM 2529 C C . PRO A 1 315 ? 2.240 -12.367 0.371 1.00 94.19 315 PRO A C 1
ATOM 2531 O O . PRO A 1 315 ? 1.235 -11.737 0.051 1.00 94.19 315 PRO A O 1
ATOM 2534 N N . TYR A 1 316 ? 2.265 -13.198 1.411 1.00 93.62 316 TYR A N 1
ATOM 2535 C CA . TYR A 1 316 ? 1.084 -13.524 2.214 1.00 93.62 316 TYR A CA 1
ATOM 2536 C C . TYR A 1 316 ? 0.671 -12.357 3.142 1.00 93.62 316 TYR A C 1
ATOM 2538 O O . TYR A 1 316 ? 1.556 -11.808 3.804 1.00 93.62 316 TYR A O 1
ATOM 2546 N N . PRO A 1 317 ? -0.628 -11.999 3.253 1.00 94.56 317 PRO A N 1
ATOM 2547 C CA . PRO A 1 317 ? -1.088 -10.916 4.122 1.00 94.56 317 PRO A CA 1
ATOM 2548 C C . PRO A 1 317 ? -0.919 -11.255 5.602 1.00 94.56 317 PRO A C 1
ATOM 2550 O O . PRO A 1 317 ? -1.657 -12.077 6.150 1.00 94.56 317 PRO A O 1
ATOM 2553 N N . VAL A 1 318 ? 0.039 -10.597 6.249 1.00 92.56 318 VAL A N 1
ATOM 2554 C CA . VAL A 1 318 ? 0.316 -10.727 7.685 1.00 92.56 318 VAL A CA 1
ATOM 2555 C C . VAL A 1 318 ? 0.230 -9.368 8.391 1.00 92.56 318 VAL A C 1
ATOM 2557 O O . VAL A 1 318 ? 0.511 -8.342 7.759 1.00 92.56 318 VAL A O 1
ATOM 2560 N N . PRO A 1 319 ? -0.129 -9.339 9.686 1.00 90.69 319 PRO A N 1
ATOM 2561 C CA . PRO A 1 319 ? -0.082 -8.116 10.481 1.00 90.69 319 PRO A CA 1
ATOM 2562 C C . PRO A 1 319 ? 1.318 -7.536 10.613 1.00 90.69 319 PRO A C 1
ATOM 2564 O O . PRO A 1 319 ? 2.301 -8.272 10.608 1.00 90.69 319 PRO A O 1
ATOM 2567 N N . LEU A 1 320 ? 1.402 -6.218 10.824 1.00 86.69 320 LEU A N 1
ATOM 2568 C CA . LEU A 1 320 ? 2.674 -5.494 10.965 1.00 86.69 320 LEU A CA 1
ATOM 2569 C C . LEU A 1 320 ? 3.587 -6.118 12.032 1.00 86.69 320 LEU A C 1
ATOM 2571 O O . LEU A 1 320 ? 4.771 -6.320 11.806 1.00 86.69 320 LEU A O 1
ATOM 2575 N N . PHE A 1 321 ? 3.025 -6.465 13.189 1.00 84.12 321 PHE A N 1
ATOM 2576 C CA . PHE A 1 321 ? 3.782 -7.058 14.293 1.00 84.12 321 PHE A CA 1
ATOM 2577 C C . PHE A 1 321 ? 4.248 -8.498 14.018 1.00 84.12 321 PHE A C 1
ATOM 2579 O O . PHE A 1 321 ? 5.154 -8.970 14.695 1.00 84.12 321 PHE A O 1
ATOM 2586 N N . ILE A 1 322 ? 3.641 -9.197 13.050 1.00 86.19 322 ILE A N 1
ATOM 2587 C CA . ILE A 1 322 ? 4.122 -10.499 12.562 1.00 86.19 322 ILE A CA 1
ATOM 2588 C C . ILE A 1 322 ? 5.197 -10.292 11.496 1.00 86.19 322 ILE A C 1
ATOM 2590 O O . ILE A 1 322 ? 6.186 -11.013 11.485 1.00 86.19 322 ILE A O 1
ATOM 2594 N N . ASP A 1 323 ? 5.017 -9.295 10.630 1.00 82.38 323 ASP A N 1
ATOM 2595 C CA . ASP A 1 323 ? 5.968 -8.905 9.582 1.00 82.38 323 ASP A CA 1
ATOM 2596 C C . ASP A 1 323 ? 7.331 -8.497 10.173 1.00 82.38 323 ASP A C 1
ATOM 2598 O O . ASP A 1 323 ? 8.382 -8.880 9.667 1.00 82.38 323 ASP A O 1
ATOM 2602 N N . GLU A 1 324 ? 7.315 -7.782 11.302 1.00 80.88 324 GLU A N 1
ATOM 2603 C CA . GLU A 1 324 ? 8.512 -7.423 12.079 1.00 80.88 324 GLU A CA 1
ATOM 2604 C C . GLU A 1 324 ? 8.952 -8.500 13.087 1.00 80.88 324 GLU A C 1
ATOM 2606 O O . GLU A 1 324 ? 9.959 -8.340 13.784 1.00 80.88 324 GLU A O 1
ATOM 2611 N N . GLY A 1 325 ? 8.185 -9.583 13.190 1.00 76.62 325 GLY A N 1
ATOM 2612 C CA . GLY A 1 325 ? 8.432 -10.683 14.108 1.00 76.62 325 GLY A CA 1
ATOM 2613 C C . GLY A 1 325 ? 9.542 -11.624 13.642 1.00 76.62 325 GLY A C 1
ATOM 2614 O O . GLY A 1 325 ? 10.256 -11.417 12.659 1.00 76.62 325 GLY A O 1
ATOM 2615 N N . THR A 1 326 ? 9.697 -12.719 14.375 1.00 71.69 326 THR A N 1
ATOM 2616 C CA . THR A 1 326 ? 10.641 -13.779 14.015 1.00 71.69 326 THR A CA 1
ATOM 2617 C C . THR A 1 326 ? 10.125 -14.615 12.842 1.00 71.69 326 THR A C 1
ATOM 2619 O O . THR A 1 326 ? 8.923 -14.793 12.643 1.00 71.69 326 THR A O 1
ATOM 2622 N N . SER A 1 327 ? 11.042 -15.232 12.088 1.00 70.88 327 SER A N 1
ATOM 2623 C CA . SER A 1 327 ? 10.669 -16.123 10.978 1.00 70.88 327 SER A CA 1
ATOM 2624 C C . SER A 1 327 ? 9.777 -17.300 11.412 1.00 70.88 327 SER A C 1
ATOM 2626 O O . SER A 1 327 ? 9.050 -17.841 10.577 1.00 70.88 327 SER A O 1
ATOM 2628 N N . GLU A 1 328 ? 9.833 -17.714 12.681 1.00 72.56 328 GLU A N 1
ATOM 2629 C CA . GLU A 1 328 ? 8.997 -18.786 13.234 1.00 72.56 328 GLU A CA 1
ATOM 2630 C C . GLU A 1 328 ? 7.543 -18.332 13.429 1.00 72.56 328 GLU A C 1
ATOM 2632 O O . GLU A 1 328 ? 6.619 -19.061 13.065 1.00 72.56 328 GLU A O 1
ATOM 2637 N N . GLU A 1 329 ? 7.330 -17.106 13.916 1.00 74.88 329 GLU A N 1
ATOM 2638 C CA . GLU A 1 329 ? 5.998 -16.508 14.087 1.00 74.88 329 GLU A CA 1
ATOM 2639 C C . GLU A 1 329 ? 5.295 -16.335 12.737 1.00 74.88 329 GLU A C 1
ATOM 2641 O O . GLU A 1 329 ? 4.133 -16.718 12.581 1.00 74.88 329 GLU A O 1
ATOM 2646 N N . VAL A 1 330 ? 6.028 -15.863 11.723 1.00 73.88 330 VAL A N 1
ATOM 2647 C CA . VAL A 1 330 ? 5.523 -15.739 10.347 1.00 73.88 330 VAL A CA 1
ATOM 2648 C C . VAL A 1 330 ? 5.129 -17.105 9.775 1.00 73.88 330 VAL A C 1
ATOM 2650 O O . VAL A 1 330 ? 4.098 -17.232 9.110 1.00 73.88 330 VAL A O 1
ATOM 2653 N N . ALA A 1 331 ? 5.940 -18.140 10.011 1.00 74.56 331 ALA A N 1
ATOM 2654 C CA . ALA A 1 331 ? 5.665 -19.486 9.517 1.00 74.56 331 ALA A CA 1
ATOM 2655 C C . ALA A 1 331 ? 4.434 -20.110 10.194 1.00 74.56 331 ALA A C 1
ATOM 2657 O O . ALA A 1 331 ? 3.603 -20.705 9.505 1.00 74.56 331 ALA A O 1
ATOM 2658 N N . SER A 1 332 ? 4.287 -19.929 11.512 1.00 77.12 332 SER A N 1
ATOM 2659 C CA . SER A 1 332 ? 3.105 -20.376 12.259 1.00 77.12 332 SER A CA 1
ATOM 2660 C C . SER A 1 332 ? 1.838 -19.697 11.742 1.00 77.12 332 SER A C 1
ATOM 2662 O O . SER A 1 332 ? 0.859 -20.372 11.436 1.00 77.12 332 SER A O 1
ATOM 2664 N N . TRP A 1 333 ? 1.879 -18.376 11.549 1.00 79.62 333 TRP A N 1
ATOM 2665 C CA . TRP A 1 333 ? 0.733 -17.611 11.057 1.00 79.62 333 TRP A CA 1
ATOM 2666 C C . TRP A 1 333 ? 0.264 -18.082 9.674 1.00 79.62 333 TRP A C 1
ATOM 2668 O O . TRP A 1 333 ? -0.930 -18.257 9.422 1.00 79.62 333 TRP A O 1
ATOM 2678 N N . LYS A 1 334 ? 1.218 -18.342 8.771 1.00 76.00 334 LYS A N 1
ATOM 2679 C CA . LYS A 1 334 ? 0.937 -18.891 7.437 1.00 76.00 334 LYS A CA 1
ATOM 2680 C C . LYS A 1 334 ? 0.340 -20.298 7.505 1.00 76.00 334 LYS A C 1
ATOM 2682 O O . LYS A 1 334 ? -0.533 -20.620 6.699 1.00 76.00 334 LYS A O 1
ATOM 2687 N N . ALA A 1 335 ? 0.785 -21.132 8.447 1.00 76.06 335 ALA A N 1
ATOM 2688 C CA . ALA A 1 335 ? 0.252 -22.482 8.631 1.00 76.06 335 ALA A CA 1
ATOM 2689 C C . ALA A 1 335 ? -1.222 -22.465 9.063 1.00 76.06 335 ALA A C 1
ATOM 2691 O O . ALA A 1 335 ? -2.010 -23.283 8.582 1.00 76.06 335 ALA A O 1
ATOM 2692 N N . ASP A 1 336 ? -1.599 -21.488 9.888 1.00 75.69 336 ASP A N 1
ATOM 2693 C CA . ASP A 1 336 ? -2.967 -21.320 10.376 1.00 75.69 336 ASP A CA 1
ATOM 2694 C C . ASP A 1 336 ? -3.922 -20.745 9.315 1.00 75.69 336 ASP A C 1
ATOM 2696 O O . ASP A 1 336 ? -5.131 -20.723 9.534 1.00 75.69 336 ASP A O 1
ATOM 2700 N N . LYS A 1 337 ? -3.412 -20.317 8.149 1.00 77.75 337 LYS A N 1
ATOM 2701 C CA . LYS A 1 337 ? -4.188 -19.782 7.011 1.00 77.75 337 LYS A CA 1
ATOM 2702 C C . LYS A 1 337 ? -5.104 -18.602 7.361 1.00 77.75 337 LYS A C 1
ATOM 2704 O O . LYS A 1 337 ? -6.145 -18.413 6.733 1.00 77.75 337 LYS A O 1
ATOM 2709 N N . HIS A 1 338 ? -4.715 -17.790 8.339 1.00 83.88 338 HIS A N 1
ATOM 2710 C CA . HIS A 1 338 ? -5.418 -16.549 8.657 1.00 83.88 338 HIS A CA 1
ATOM 2711 C C . HIS A 1 338 ? -4.771 -15.388 7.914 1.00 83.88 338 HIS A C 1
ATOM 2713 O O . HIS A 1 338 ? -3.546 -15.285 7.880 1.00 83.88 338 HIS A O 1
ATOM 2719 N N . PHE A 1 339 ? -5.573 -14.519 7.306 1.00 89.56 339 PHE A N 1
ATOM 2720 C CA . PHE A 1 339 ? -5.076 -13.259 6.767 1.00 89.56 339 PHE A CA 1
ATOM 2721 C C . PHE A 1 339 ? -5.062 -12.165 7.829 1.00 89.56 339 PHE A C 1
ATOM 2723 O O . PHE A 1 339 ? -5.735 -12.250 8.857 1.00 89.56 339 PHE A O 1
ATOM 2730 N N . ASP A 1 340 ? -4.293 -11.123 7.545 1.00 92.81 340 ASP A N 1
ATOM 2731 C CA . ASP A 1 340 ? -4.404 -9.855 8.244 1.00 92.81 340 ASP A CA 1
ATOM 2732 C C . ASP A 1 340 ? -5.834 -9.282 8.193 1.00 92.81 340 ASP A C 1
ATOM 2734 O O . ASP A 1 340 ? -6.526 -9.388 7.173 1.00 92.81 340 ASP A O 1
ATOM 2738 N N . ILE A 1 341 ? -6.260 -8.615 9.270 1.00 92.50 341 ILE A N 1
ATOM 2739 C CA . ILE A 1 341 ? -7.587 -7.987 9.357 1.00 92.50 341 ILE A CA 1
ATOM 2740 C C . ILE A 1 341 ? -7.795 -6.928 8.271 1.00 92.50 341 ILE A C 1
ATOM 2742 O O . ILE A 1 341 ? -8.884 -6.833 7.707 1.00 92.50 341 ILE A O 1
ATOM 2746 N N . SER A 1 342 ? -6.742 -6.194 7.905 1.00 94.94 342 SER A N 1
ATOM 2747 C CA . SER A 1 342 ? -6.776 -5.194 6.838 1.00 94.94 342 SER A CA 1
ATOM 2748 C C . SER A 1 342 ? -7.119 -5.841 5.504 1.00 94.94 342 SER A C 1
ATOM 2750 O O . SER A 1 342 ? -7.907 -5.300 4.734 1.00 94.94 342 SER A O 1
ATOM 2752 N N . PHE A 1 343 ? -6.579 -7.033 5.236 1.00 95.19 343 PHE A N 1
ATOM 2753 C CA . PHE A 1 343 ? -6.899 -7.755 4.012 1.00 95.19 343 PHE A CA 1
ATOM 2754 C C . PHE A 1 343 ? -8.334 -8.289 4.026 1.00 95.19 343 PHE A C 1
ATOM 2756 O O . PHE A 1 343 ? -9.034 -8.180 3.022 1.00 95.19 343 PHE A O 1
ATOM 2763 N N . TYR A 1 344 ? -8.830 -8.778 5.166 1.00 93.12 344 TYR A N 1
ATOM 2764 C CA . TYR A 1 344 ? -10.247 -9.136 5.279 1.00 93.12 344 TYR A CA 1
ATOM 2765 C C . TYR A 1 344 ? -11.177 -7.939 5.060 1.00 93.12 344 TYR A C 1
ATOM 2767 O O . TYR A 1 344 ? -12.200 -8.096 4.401 1.00 93.12 344 TYR A O 1
ATOM 2775 N N . LEU A 1 345 ? -10.822 -6.745 5.543 1.00 94.12 345 LEU A N 1
ATOM 2776 C CA . LEU A 1 345 ? -11.575 -5.514 5.278 1.00 94.12 345 LEU A CA 1
ATOM 2777 C C . LEU A 1 345 ? -11.560 -5.133 3.790 1.00 94.12 345 LEU A C 1
ATOM 2779 O O . LEU A 1 345 ? -12.581 -4.696 3.263 1.00 94.12 345 LEU A O 1
ATOM 2783 N N . MET A 1 346 ? -10.442 -5.344 3.089 1.00 95.31 346 MET A N 1
ATOM 2784 C CA . MET A 1 346 ? -10.373 -5.164 1.633 1.00 95.31 346 MET A CA 1
ATOM 2785 C C . MET A 1 346 ? -11.302 -6.143 0.904 1.00 95.31 346 MET A C 1
ATOM 2787 O O . MET A 1 346 ? -12.062 -5.729 0.031 1.00 95.31 346 MET A O 1
ATOM 2791 N N . LEU A 1 347 ? -11.299 -7.423 1.292 1.00 92.75 347 LEU A N 1
ATOM 2792 C CA . LEU A 1 347 ? -12.217 -8.425 0.738 1.00 92.75 347 LEU A CA 1
ATOM 2793 C C . LEU A 1 347 ? -13.681 -8.091 1.049 1.00 92.75 347 LEU A C 1
ATOM 2795 O O . LEU A 1 347 ? -14.537 -8.243 0.186 1.00 92.75 347 LEU A O 1
ATOM 2799 N N . LEU A 1 348 ? -13.959 -7.581 2.249 1.00 90.81 348 LEU A N 1
ATOM 2800 C CA . LEU A 1 348 ? -15.285 -7.127 2.663 1.00 90.81 348 LEU A CA 1
ATOM 2801 C C . LEU A 1 348 ? -15.780 -5.961 1.800 1.00 90.81 348 LEU A C 1
ATOM 2803 O O . LEU A 1 348 ? -16.937 -5.931 1.396 1.00 90.81 348 LEU A O 1
ATOM 2807 N N . HIS A 1 349 ? -14.896 -5.008 1.508 1.00 91.19 349 HIS A N 1
ATOM 2808 C CA . HIS A 1 349 ? -15.191 -3.894 0.613 1.00 91.19 349 HIS A CA 1
ATOM 2809 C C . HIS A 1 349 ? -15.389 -4.356 -0.839 1.00 91.19 349 HIS A C 1
ATOM 2811 O O . HIS A 1 349 ? -16.176 -3.758 -1.567 1.00 91.19 349 HIS A O 1
ATOM 2817 N N . ALA A 1 350 ? -14.668 -5.393 -1.276 1.00 90.06 350 ALA A N 1
ATOM 2818 C CA . ALA A 1 350 ? -14.823 -5.964 -2.612 1.00 90.06 350 ALA A CA 1
ATOM 2819 C C . ALA A 1 350 ? -16.088 -6.820 -2.762 1.00 90.06 350 ALA A C 1
ATOM 2821 O O . ALA A 1 350 ? -16.627 -6.904 -3.861 1.00 90.06 350 ALA A O 1
ATOM 2822 N N . SER A 1 351 ? -16.559 -7.454 -1.684 1.00 84.19 351 SER A N 1
ATOM 2823 C CA . SER A 1 351 ? -17.704 -8.359 -1.744 1.00 84.19 351 SER A CA 1
ATOM 2824 C C . SER A 1 351 ? -19.015 -7.620 -2.013 1.00 84.19 351 SER A C 1
ATOM 2826 O O . SER A 1 351 ? -19.381 -6.694 -1.288 1.00 84.19 351 SER A O 1
ATOM 2828 N N . GLU A 1 352 ? -19.764 -8.089 -3.010 1.00 62.19 352 GLU A N 1
ATOM 2829 C CA . GLU A 1 352 ? -21.186 -7.774 -3.145 1.00 62.19 352 GLU A CA 1
ATOM 2830 C C . GLU A 1 352 ? -21.977 -8.494 -2.031 1.00 62.19 352 GLU A C 1
ATOM 2832 O O . GLU A 1 352 ? -21.569 -9.559 -1.555 1.00 62.19 352 GLU A O 1
ATOM 2837 N N . GLU A 1 353 ? -23.111 -7.928 -1.593 1.00 55.09 353 GLU A N 1
ATOM 2838 C CA . GLU A 1 353 ? -23.873 -8.330 -0.387 1.00 55.09 353 GLU A CA 1
ATOM 2839 C C . GLU A 1 353 ? -24.206 -9.840 -0.273 1.00 55.09 353 GLU A C 1
ATOM 2841 O O . GLU A 1 353 ? -24.546 -10.329 0.808 1.00 55.09 353 GLU A O 1
ATOM 2846 N N . THR A 1 354 ? -24.103 -10.607 -1.361 1.00 47.38 354 THR A N 1
ATOM 2847 C CA . THR A 1 354 ? -24.505 -12.015 -1.465 1.00 47.38 354 THR A CA 1
ATOM 2848 C C . THR A 1 354 ? -23.461 -13.046 -1.011 1.00 47.38 354 THR A C 1
ATOM 2850 O O . THR A 1 354 ? -23.858 -14.124 -0.569 1.00 47.38 354 THR A O 1
ATOM 2853 N N . GLU A 1 355 ? -22.152 -12.757 -1.040 1.00 52.94 355 GLU A N 1
ATOM 2854 C CA . GLU A 1 355 ? -21.094 -13.720 -0.628 1.00 52.94 355 GLU A CA 1
ATOM 2855 C C . GLU A 1 355 ? -20.691 -13.603 0.859 1.00 52.94 355 GLU A C 1
ATOM 2857 O O . GLU A 1 355 ? -19.800 -14.284 1.368 1.00 52.94 355 GLU A O 1
ATOM 2862 N N . PHE A 1 356 ? -21.423 -12.773 1.599 1.00 56.00 356 PHE A N 1
ATOM 2863 C CA . PHE A 1 356 ? -21.074 -12.241 2.915 1.00 56.00 356 PHE A CA 1
ATOM 2864 C C . PHE A 1 356 ? -21.162 -13.240 4.092 1.00 56.00 356 PHE A C 1
ATOM 2866 O O . PHE A 1 356 ? -20.876 -12.888 5.235 1.00 56.00 356 PHE A O 1
ATOM 2873 N N . SER A 1 357 ? -21.587 -14.489 3.870 1.00 57.25 357 SER A N 1
ATOM 2874 C CA . SER A 1 357 ? -21.942 -15.413 4.967 1.00 57.25 357 SER A CA 1
ATOM 2875 C C . SER A 1 357 ? -20.760 -15.825 5.859 1.00 57.25 357 SER A C 1
ATOM 2877 O O . SER A 1 357 ? -20.912 -15.884 7.081 1.00 57.25 357 SER A O 1
ATOM 2879 N N . PHE A 1 358 ? -19.577 -16.053 5.278 1.00 61.09 358 PHE A N 1
ATOM 2880 C CA . PHE A 1 358 ? -18.375 -16.448 6.023 1.00 61.09 358 PHE A CA 1
ATOM 2881 C C . PHE A 1 358 ? -17.738 -15.267 6.770 1.00 61.09 358 PHE A C 1
ATOM 2883 O O . PHE A 1 358 ? -17.440 -15.379 7.959 1.00 61.09 358 PHE A O 1
ATOM 2890 N N . LEU A 1 359 ? -17.599 -14.111 6.110 1.00 62.81 359 LEU A N 1
ATOM 2891 C CA . LEU A 1 359 ? -17.043 -12.902 6.730 1.00 62.81 359 LEU A CA 1
ATOM 2892 C C . LEU A 1 359 ? -17.947 -12.384 7.854 1.00 62.81 359 LEU A C 1
ATOM 2894 O O . LEU A 1 359 ? -17.458 -12.022 8.919 1.00 62.81 359 LEU A O 1
ATOM 2898 N N . ARG A 1 360 ? -19.274 -12.438 7.681 1.00 57.78 360 ARG A N 1
ATOM 2899 C CA . ARG A 1 360 ? -20.222 -12.061 8.737 1.00 57.78 360 ARG A CA 1
ATOM 2900 C C . ARG A 1 360 ? -20.053 -12.895 9.995 1.00 57.78 360 ARG A C 1
ATOM 2902 O O . ARG A 1 360 ? -20.085 -12.332 11.080 1.00 57.78 360 ARG A O 1
ATOM 2909 N N . ALA A 1 361 ? -19.881 -14.211 9.853 1.00 56.41 361 ALA A N 1
ATOM 2910 C CA . ALA A 1 361 ? -19.640 -15.086 10.994 1.00 56.41 361 ALA A CA 1
ATOM 2911 C C . ALA A 1 361 ? -18.338 -14.702 11.716 1.00 56.41 361 ALA A C 1
ATOM 2913 O O . ALA A 1 361 ? -18.337 -14.619 12.941 1.00 56.41 361 ALA A O 1
ATOM 2914 N N . MET A 1 362 ? -17.281 -14.389 10.958 1.00 58.31 362 MET A N 1
ATOM 2915 C CA . MET A 1 362 ? -15.970 -13.998 11.486 1.00 58.31 362 MET A CA 1
ATOM 2916 C C . MET A 1 362 ? -15.992 -12.661 12.246 1.00 58.31 362 MET A C 1
ATOM 2918 O O . MET A 1 362 ? -15.408 -12.582 13.317 1.00 58.31 362 MET A O 1
ATOM 2922 N N . PHE A 1 363 ? -16.688 -11.636 11.742 1.00 58.12 363 PHE A N 1
ATOM 2923 C CA . PHE A 1 363 ? -16.788 -10.321 12.403 1.00 58.12 363 PHE A CA 1
ATOM 2924 C C . PHE A 1 363 ? -17.871 -10.244 13.497 1.00 58.12 363 PHE A C 1
ATOM 2926 O O . PHE A 1 363 ? -17.976 -9.234 14.188 1.00 58.12 363 PHE A O 1
ATOM 2933 N N . SER A 1 364 ? -18.719 -11.272 13.627 1.00 47.69 364 SER A N 1
ATOM 2934 C CA . SER A 1 364 ? -19.797 -11.329 14.632 1.00 47.69 364 SER A CA 1
ATOM 2935 C C . SER A 1 364 ? -19.442 -12.092 15.912 1.00 47.69 364 SER A C 1
ATOM 2937 O O . SER A 1 364 ? -20.247 -12.092 16.847 1.00 47.69 364 SER A O 1
ATOM 2939 N N . ALA A 1 365 ? -18.295 -12.775 15.921 1.00 30.03 365 ALA A N 1
ATOM 2940 C CA . ALA A 1 365 ? -17.752 -13.506 17.064 1.00 30.03 365 ALA A CA 1
ATOM 2941 C C . ALA A 1 365 ? -16.802 -12.606 17.858 1.00 30.03 365 ALA A C 1
ATOM 2943 O O . ALA A 1 365 ? -16.829 -12.716 19.106 1.00 30.03 365 ALA A O 1
#

Secondary structure (DSSP, 8-state):
--PPEE--STT--EE---------SGGGTSB-TTSPBPHHHHIIIIIHHHHHHHHS-EEEEEEEETTEEEEEEEE---TTTHHHHHHHHHHHHHHHHTSTT--HHHHHHHHHHHHHHHHHHHHH--------------------------------TTTHHHHHHHHHHHHHHHHHHHHHHHHHHHS-TT-HHHHHHHHHHTT-HHHHHHHHHHTT-HHHHHHHTTTTS-HHHHHHHHHHHHHHHHTT-TTTSS-HHHHHHHHHHTT-HHHHTTT----HHHHHHHIIIIIS-TT--HHHHHHHHHHHHHTT-S-----HHHHTS-HHHHHHHHHTTPPPHHHHHHHHHHS-TTSTHHHHHHHH-

Organism: NCBI:txid97028

pLDDT: mean 81.8, std 19.11, range [28.97, 98.0]